Protein AF-A0A2H9LZH7-F1 (afdb_monomer_lite)

Secondary structure (DSSP, 8-state):
-------HHHHHHHHHHHHHHS---HHHHHHHHSSHHHHHHHHHHHHIIIIIGGGEEEEEEEEEEEE-SSSEEEEEEEEEEETTEEEEEEEEEETTS-EEEEEETT--EEEEETTEEPPGGGT--GGGTS----PPP-----PPPPPPPP-----PPPPPGGGS--------EE--S--BS-TT-S---TT--EEEEEEEEE-SS--TT-EEEEEEEEE-TT--EEEEEEEEEES-PPTT-EEEEEEEE---S-SEEEEEEEE-TT--S--S-GGGGEEEEEEE-

pLDDT: mean 70.49, std 20.6, range [21.33, 97.19]

Radius of gyration: 25.77 Å; chains: 1; bounding box: 67×74×56 Å

Foldseek 3Di:
DDDDPDDVVVVVVVVVVVVVVVDDDPVNVVCPCLAQVNQQVLVQVQCCVQVLNPQWGDPWGFPDWDDDPPFIWTKTWDWIQGPNDIFGFIWIATPVSFKIWTATPVRDIWITGPVYGDDPCVVHDPVVVDDDDDDDDDDDDDDDDDDDDDDDDDDDPDPQPPPPDPPAFAKDWAQPDDQPQVPPPPPQDAQDKTKGKGKIFIATQQPAAFKKKKWKWKADVVGDIDTQDMDIDGRPGHHGDIDMDIGMDGHHDFAKMKMKIAIRPSCSDPHPDNPRRMDMDIDGD

Structure (mmCIF, N/CA/C/O backbone):
data_AF-A0A2H9LZH7-F1
#
_entry.id   AF-A0A2H9LZH7-F1
#
loop_
_atom_site.group_PDB
_atom_site.id
_atom_site.type_symbol
_atom_site.label_atom_id
_atom_site.label_alt_id
_atom_site.label_comp_id
_atom_site.label_asym_id
_atom_site.label_entity_id
_atom_site.label_seq_id
_atom_site.pdbx_PDB_ins_code
_atom_site.Cartn_x
_atom_site.Cartn_y
_atom_site.Cartn_z
_atom_site.occupancy
_atom_site.B_iso_or_equiv
_atom_site.auth_seq_id
_atom_site.auth_comp_id
_atom_site.auth_asym_id
_atom_site.auth_atom_id
_atom_site.pdbx_PDB_model_num
ATOM 1 N N . MET A 1 1 ? 47.650 22.929 -28.284 1.00 45.47 1 MET A N 1
ATOM 2 C CA . MET A 1 1 ? 47.102 21.932 -27.341 1.00 45.47 1 MET A CA 1
ATOM 3 C C . MET A 1 1 ? 45.881 22.544 -26.671 1.00 45.47 1 MET A C 1
ATOM 5 O O . MET A 1 1 ? 46.039 23.344 -25.762 1.00 45.47 1 MET A O 1
ATOM 9 N N . LEU A 1 2 ? 44.682 22.262 -27.186 1.00 39.22 2 LEU A N 1
ATOM 10 C CA . LEU A 1 2 ? 43.421 22.650 -26.548 1.00 39.22 2 LEU A CA 1
ATOM 11 C C . LEU A 1 2 ? 42.984 21.480 -25.662 1.00 39.22 2 LEU A C 1
ATOM 13 O O . LEU A 1 2 ? 42.719 20.393 -26.166 1.00 39.22 2 LEU A O 1
ATOM 17 N N . SER A 1 3 ? 42.991 21.695 -24.348 1.00 47.06 3 SER A N 1
ATOM 18 C CA . SER A 1 3 ? 42.480 20.747 -23.358 1.00 47.06 3 SER A CA 1
ATOM 19 C C . SER A 1 3 ? 40.954 20.846 -23.338 1.00 47.06 3 SER A C 1
ATOM 21 O O . SER A 1 3 ? 40.403 21.849 -22.886 1.00 47.06 3 SER A O 1
ATOM 23 N N . LEU A 1 4 ? 40.274 19.840 -23.889 1.00 51.34 4 LEU A N 1
ATOM 24 C CA . LEU A 1 4 ? 38.824 19.696 -23.781 1.00 51.34 4 LEU A CA 1
ATOM 25 C C . LEU A 1 4 ? 38.508 18.999 -22.458 1.00 51.34 4 LEU A C 1
ATOM 27 O O . LEU A 1 4 ? 38.676 17.791 -22.309 1.00 51.34 4 LEU A O 1
ATOM 31 N N . ASN A 1 5 ? 38.067 19.792 -21.487 1.00 58.16 5 ASN A N 1
ATOM 32 C CA . ASN A 1 5 ? 37.595 19.319 -20.195 1.00 58.16 5 ASN A CA 1
ATOM 33 C C . ASN A 1 5 ? 36.140 18.848 -20.361 1.00 58.16 5 ASN A C 1
ATOM 35 O O . ASN A 1 5 ? 35.201 19.626 -20.187 1.00 58.16 5 ASN A O 1
ATOM 39 N N . HIS A 1 6 ? 35.944 17.608 -20.815 1.00 67.94 6 HIS A N 1
ATOM 40 C CA . HIS A 1 6 ? 34.599 17.064 -20.984 1.00 67.94 6 HIS A CA 1
ATOM 41 C C . HIS A 1 6 ? 34.000 16.676 -19.636 1.00 67.94 6 HIS A C 1
ATOM 43 O O . HIS A 1 6 ? 34.564 15.896 -18.871 1.00 67.94 6 HIS A O 1
ATOM 49 N N . ASN A 1 7 ? 32.825 17.240 -19.365 1.00 74.25 7 ASN A N 1
ATOM 50 C CA . ASN A 1 7 ? 32.025 16.924 -18.197 1.00 74.25 7 ASN A CA 1
ATOM 51 C C . ASN A 1 7 ? 31.601 15.439 -18.272 1.00 74.25 7 ASN A C 1
ATOM 53 O O . ASN A 1 7 ? 31.035 15.039 -19.295 1.00 74.25 7 ASN A O 1
ATOM 57 N N . PRO A 1 8 ? 31.823 14.620 -17.227 1.00 71.44 8 PRO A N 1
ATOM 58 C CA . PRO A 1 8 ? 31.441 13.203 -17.218 1.00 71.44 8 PRO A CA 1
ATOM 59 C C . PRO A 1 8 ? 29.955 12.973 -17.543 1.00 71.44 8 PRO A C 1
ATOM 61 O O . PRO A 1 8 ? 29.603 11.964 -18.152 1.00 71.44 8 PRO A O 1
ATOM 64 N N . TRP A 1 9 ? 29.091 13.944 -17.241 1.00 64.12 9 TRP A N 1
ATOM 65 C CA . TRP A 1 9 ? 27.673 13.901 -17.596 1.00 64.12 9 TRP A CA 1
ATOM 66 C C . TRP A 1 9 ? 27.415 13.982 -19.105 1.00 64.12 9 TRP A C 1
ATOM 68 O O . TRP A 1 9 ? 26.491 13.341 -19.594 1.00 64.12 9 TRP A O 1
ATOM 78 N N . GLN A 1 10 ? 28.243 14.703 -19.867 1.00 71.06 10 GLN A N 1
ATOM 79 C CA . GLN A 1 10 ? 28.110 14.776 -21.328 1.00 71.06 10 GLN A CA 1
ATOM 80 C C . GLN A 1 10 ? 28.511 13.463 -22.004 1.00 71.06 10 GLN A C 1
ATOM 82 O O . GLN A 1 10 ? 27.900 13.079 -22.997 1.00 71.06 10 GLN A O 1
ATOM 87 N N . ILE A 1 11 ? 29.491 12.749 -21.444 1.00 73.94 11 ILE A N 1
ATOM 88 C CA . ILE A 1 11 ? 29.899 11.427 -21.937 1.00 73.94 11 ILE A CA 1
ATOM 89 C C . ILE A 1 11 ? 28.799 10.394 -21.655 1.00 73.94 11 ILE A C 1
ATOM 91 O O . ILE A 1 11 ? 28.447 9.622 -22.543 1.00 73.94 11 ILE A O 1
ATOM 95 N N . MET A 1 12 ? 28.200 10.427 -20.459 1.00 73.19 12 MET A N 1
ATOM 96 C CA . MET A 1 12 ? 27.041 9.592 -20.110 1.00 73.19 12 MET A CA 1
ATOM 97 C C . MET A 1 12 ? 25.832 9.872 -21.005 1.00 73.19 12 MET A C 1
ATOM 99 O O . MET A 1 12 ? 25.204 8.935 -21.490 1.00 73.19 12 MET A O 1
ATOM 103 N N . PHE A 1 13 ? 25.543 11.146 -21.281 1.00 75.19 13 PHE A N 1
ATOM 104 C CA . PHE A 1 13 ? 24.440 11.515 -22.162 1.00 75.19 13 PHE A CA 1
ATOM 105 C C . PHE A 1 13 ? 24.684 11.009 -23.586 1.00 75.19 13 PHE A C 1
ATOM 107 O O . PHE A 1 13 ? 23.819 10.350 -24.140 1.00 75.19 13 PHE A O 1
ATOM 114 N N . LEU A 1 14 ? 25.885 11.207 -24.141 1.00 75.31 14 LEU A N 1
ATOM 115 C CA . LEU A 1 14 ? 26.240 10.711 -25.476 1.00 75.31 14 LEU A CA 1
ATOM 116 C C . LEU A 1 14 ? 26.193 9.179 -25.582 1.00 75.31 14 LEU A C 1
ATOM 118 O O . LEU A 1 14 ? 25.763 8.666 -26.612 1.00 75.31 14 LEU A O 1
ATOM 122 N N . LEU A 1 15 ? 26.582 8.450 -24.531 1.00 70.94 15 LEU A N 1
ATOM 123 C CA . LEU A 1 15 ? 26.436 6.992 -24.467 1.00 70.94 15 LEU A CA 1
ATOM 124 C C . LEU A 1 15 ? 24.964 6.565 -24.462 1.00 70.94 15 LEU A C 1
ATOM 126 O O . LEU A 1 15 ? 24.601 5.631 -25.172 1.00 70.94 15 LEU A O 1
ATOM 130 N N . PHE A 1 16 ? 24.114 7.268 -23.714 1.00 70.62 16 PHE A N 1
ATOM 131 C CA . PHE A 1 16 ? 22.683 6.977 -23.641 1.00 70.62 16 PHE A CA 1
ATOM 132 C C . PHE A 1 16 ? 21.965 7.298 -24.961 1.00 70.62 16 PHE A C 1
ATOM 134 O O . PHE A 1 16 ? 21.178 6.491 -25.451 1.00 70.62 16 PHE A O 1
ATOM 141 N N . THR A 1 17 ? 22.293 8.426 -25.601 1.00 70.94 17 THR A N 1
ATOM 142 C CA . THR A 1 17 ? 21.757 8.775 -26.924 1.00 70.94 17 THR A CA 1
ATOM 143 C C . THR A 1 17 ? 22.247 7.811 -28.001 1.00 70.94 17 THR A C 1
ATOM 145 O O . THR A 1 17 ? 21.481 7.461 -28.892 1.00 70.94 17 THR A O 1
ATOM 148 N N . ALA A 1 18 ? 23.495 7.337 -27.916 1.00 67.69 18 ALA A N 1
ATOM 149 C CA . ALA A 1 18 ? 23.996 6.294 -28.805 1.00 67.69 18 ALA A CA 1
ATOM 150 C C . ALA A 1 18 ? 23.209 4.985 -28.622 1.00 67.69 18 ALA A C 1
ATOM 152 O O . ALA A 1 18 ? 22.766 4.412 -29.611 1.00 67.69 18 ALA A O 1
ATOM 153 N N . LEU A 1 19 ? 22.950 4.561 -27.381 1.00 60.75 19 LEU A N 1
ATOM 154 C CA . LEU A 1 19 ? 22.126 3.384 -27.068 1.00 60.75 19 LEU A CA 1
ATOM 155 C C . LEU A 1 19 ? 20.690 3.483 -27.611 1.00 60.75 19 LEU A C 1
ATOM 157 O O . LEU A 1 19 ? 20.145 2.483 -28.059 1.00 60.75 19 LEU A O 1
ATOM 161 N N . LEU A 1 20 ? 20.098 4.680 -27.628 1.00 61.00 20 LEU A N 1
ATOM 162 C CA . LEU A 1 20 ? 18.766 4.907 -28.202 1.00 61.00 20 LEU A CA 1
ATOM 163 C C . LEU A 1 20 ? 18.766 4.939 -29.740 1.00 61.00 20 LEU A C 1
ATOM 165 O O . LEU A 1 20 ? 17.779 4.553 -30.363 1.00 61.00 20 LEU A O 1
ATOM 169 N N . LEU A 1 21 ? 19.857 5.397 -30.362 1.00 56.50 21 LEU A N 1
ATOM 170 C CA . LEU A 1 21 ? 19.993 5.475 -31.822 1.00 56.50 21 LEU A CA 1
ATOM 171 C C . LEU A 1 21 ? 20.368 4.128 -32.458 1.00 56.50 21 LEU A C 1
ATOM 173 O O . LEU A 1 21 ? 19.989 3.862 -33.599 1.00 56.50 21 LEU A O 1
ATOM 177 N N . PHE A 1 22 ? 21.066 3.257 -31.730 1.00 57.72 22 PHE A N 1
ATOM 178 C CA . PHE A 1 22 ? 21.282 1.866 -32.126 1.00 57.72 22 PHE A CA 1
ATOM 179 C C . PHE A 1 22 ? 20.096 1.024 -31.662 1.00 57.72 22 PHE A C 1
ATOM 181 O O . PHE A 1 22 ? 20.202 0.306 -30.677 1.00 57.72 22 PHE A O 1
ATOM 188 N N . GLY A 1 23 ? 18.964 1.164 -32.363 1.00 48.12 23 GLY A N 1
ATOM 189 C CA . GLY A 1 23 ? 17.677 0.550 -32.032 1.00 48.12 23 GLY A CA 1
ATOM 190 C C . GLY A 1 23 ? 17.799 -0.817 -31.362 1.00 48.12 23 GLY A C 1
ATOM 191 O O . GLY A 1 23 ? 18.083 -1.821 -32.019 1.00 48.12 23 GLY A O 1
ATOM 192 N N . CYS A 1 24 ? 17.568 -0.840 -30.049 1.00 46.84 24 CYS A N 1
ATOM 193 C CA . CYS A 1 24 ? 17.443 -2.076 -29.304 1.00 46.84 24 CYS A CA 1
ATOM 194 C C . CYS A 1 24 ? 16.235 -2.826 -29.860 1.00 46.84 24 CYS A C 1
ATOM 196 O O . CYS A 1 24 ? 15.093 -2.381 -29.737 1.00 46.84 24 CYS A O 1
ATOM 198 N N . THR A 1 25 ? 16.482 -3.953 -30.519 1.00 53.41 25 THR A N 1
ATOM 199 C CA . THR A 1 25 ? 15.412 -4.850 -30.946 1.00 53.41 25 THR A CA 1
ATOM 200 C C . THR A 1 25 ? 14.652 -5.335 -29.707 1.00 53.41 25 THR A C 1
ATOM 202 O O . THR A 1 25 ? 15.205 -5.405 -28.608 1.00 53.41 25 THR A O 1
ATOM 205 N N . SER A 1 26 ? 13.375 -5.694 -29.853 1.00 51.09 26 SER A N 1
ATOM 206 C CA . SER A 1 26 ? 12.532 -6.197 -28.752 1.00 51.09 26 SER A CA 1
ATOM 207 C C . SER A 1 26 ? 13.132 -7.404 -28.008 1.00 51.09 26 SER A C 1
ATOM 209 O O . SER A 1 26 ? 12.770 -7.670 -26.864 1.00 51.09 26 SER A O 1
ATOM 211 N N . GLU A 1 27 ? 14.092 -8.108 -28.616 1.00 50.47 27 GLU A N 1
ATOM 212 C CA . GLU A 1 27 ? 14.897 -9.150 -27.968 1.00 50.47 27 GLU A CA 1
ATOM 213 C C . GLU A 1 27 ? 15.791 -8.623 -26.832 1.00 50.47 27 GLU A C 1
ATOM 215 O O . GLU A 1 27 ? 15.954 -9.312 -25.826 1.00 50.47 27 GLU A O 1
ATOM 220 N N . GLN A 1 28 ? 16.323 -7.400 -26.928 1.00 51.97 28 GLN A N 1
ATOM 221 C CA . GLN A 1 28 ? 17.172 -6.808 -25.885 1.00 51.97 28 GLN A CA 1
ATOM 222 C C . GLN A 1 28 ? 16.365 -6.301 -24.681 1.00 51.97 28 GLN A C 1
ATOM 224 O O . GLN A 1 28 ? 16.853 -6.319 -23.555 1.00 51.97 28 GLN A O 1
ATOM 229 N N . VAL A 1 29 ? 15.107 -5.899 -24.886 1.00 52.81 29 VAL A N 1
ATOM 230 C CA . VAL A 1 29 ? 14.227 -5.461 -23.787 1.00 52.81 29 VAL A CA 1
ATOM 231 C C . VAL A 1 29 ? 13.734 -6.653 -22.975 1.00 52.81 29 VAL A C 1
ATOM 233 O O . VAL A 1 29 ? 13.715 -6.607 -21.743 1.00 52.81 29 VAL A O 1
ATOM 236 N N . ASN A 1 30 ? 13.434 -7.767 -23.650 1.00 54.38 30 ASN A N 1
ATOM 237 C CA . ASN A 1 30 ? 13.115 -9.008 -22.963 1.00 54.38 30 ASN A CA 1
ATOM 238 C C . ASN A 1 30 ? 14.261 -9.447 -22.046 1.00 54.38 30 ASN A C 1
ATOM 240 O O . ASN A 1 30 ? 13.969 -9.993 -20.994 1.00 54.38 30 ASN A O 1
ATOM 244 N N . SER A 1 31 ? 15.534 -9.154 -22.333 1.00 62.47 31 SER A N 1
ATOM 245 C CA . SER A 1 31 ? 16.647 -9.591 -21.476 1.00 62.47 31 SER A CA 1
ATOM 246 C C . SER A 1 31 ? 16.817 -8.807 -20.164 1.00 62.47 31 SER A C 1
ATOM 248 O O . SER A 1 31 ? 17.548 -9.269 -19.292 1.00 62.47 31 SER A O 1
ATOM 250 N N . LEU A 1 32 ? 16.178 -7.643 -19.988 1.00 75.94 32 LEU A N 1
ATOM 251 C CA . LEU A 1 32 ? 16.446 -6.746 -18.848 1.00 75.94 32 LEU A CA 1
ATOM 252 C C . LEU A 1 32 ? 15.833 -7.218 -17.518 1.00 75.94 32 LEU A C 1
ATOM 254 O O . LEU A 1 32 ? 16.454 -7.054 -16.466 1.00 75.94 32 LEU A O 1
ATOM 258 N N . TRP A 1 33 ? 14.652 -7.846 -17.545 1.00 82.50 33 TRP A N 1
ATOM 259 C CA . TRP A 1 33 ? 14.020 -8.377 -16.325 1.00 82.50 33 TRP A CA 1
ATOM 260 C C . TRP A 1 33 ? 14.731 -9.632 -15.801 1.00 82.50 33 TRP A C 1
ATOM 262 O O . TRP A 1 33 ? 14.752 -9.889 -14.601 1.00 82.50 33 TRP A O 1
ATOM 272 N N . CYS A 1 34 ? 15.369 -10.388 -16.697 1.00 84.56 34 CYS A N 1
ATOM 273 C CA . CYS A 1 34 ? 16.150 -11.573 -16.365 1.00 84.56 34 CYS A CA 1
ATOM 274 C C . CYS A 1 34 ? 17.615 -11.189 -16.124 1.00 84.56 34 CYS A C 1
ATOM 276 O O . CYS A 1 34 ? 18.519 -11.611 -16.838 1.00 84.56 34 CYS A O 1
ATOM 278 N N . THR A 1 35 ? 17.856 -10.341 -15.125 1.00 85.69 35 THR A N 1
ATOM 279 C CA . THR A 1 35 ? 19.207 -9.968 -14.690 1.00 85.69 35 THR A CA 1
ATOM 280 C C . THR A 1 35 ? 19.411 -10.334 -13.226 1.00 85.69 35 THR A C 1
ATOM 282 O O . THR A 1 35 ? 18.479 -10.311 -12.422 1.00 85.69 35 THR A O 1
ATOM 285 N N . LYS A 1 36 ? 20.660 -10.644 -12.854 1.00 81.69 36 LYS A N 1
ATOM 286 C CA . LYS A 1 36 ? 21.036 -10.998 -11.473 1.00 81.69 36 LYS A CA 1
ATOM 287 C C . LYS A 1 36 ? 20.580 -9.939 -10.458 1.00 81.69 36 LYS A C 1
ATOM 289 O O . LYS A 1 36 ? 20.148 -10.277 -9.361 1.00 81.69 36 LYS A O 1
ATOM 294 N N . GLN A 1 37 ? 20.656 -8.665 -10.847 1.00 83.06 37 GLN A N 1
ATOM 295 C CA . GLN A 1 37 ? 20.282 -7.518 -10.016 1.00 83.06 37 GLN A CA 1
ATOM 296 C C . GLN A 1 37 ? 18.774 -7.432 -9.749 1.00 83.06 37 GLN A C 1
ATOM 298 O O . GLN A 1 37 ? 18.387 -6.954 -8.688 1.00 83.06 37 GLN A O 1
ATOM 303 N N . VAL A 1 38 ? 17.937 -7.908 -10.675 1.00 83.50 38 VAL A N 1
ATOM 304 C CA . VAL A 1 38 ? 16.474 -7.906 -10.529 1.00 83.50 38 VAL A CA 1
ATOM 305 C C . VAL A 1 38 ? 15.997 -9.162 -9.805 1.00 83.50 38 VAL A C 1
ATOM 307 O O . VAL A 1 38 ? 15.188 -9.085 -8.884 1.00 83.50 38 VAL A O 1
ATOM 310 N N . VAL A 1 39 ? 16.515 -10.329 -10.189 1.00 85.38 39 VAL A N 1
ATOM 311 C CA . VAL A 1 39 ? 15.932 -11.608 -9.774 1.00 85.38 39 VAL A CA 1
ATOM 312 C C . VAL A 1 39 ? 16.409 -12.065 -8.389 1.00 85.38 39 VAL A C 1
ATOM 314 O O . VAL A 1 39 ? 15.608 -12.589 -7.612 1.00 85.38 39 VAL A O 1
ATOM 317 N N . ASN A 1 40 ? 17.677 -11.835 -8.023 1.00 83.81 40 ASN A N 1
ATOM 318 C CA . ASN A 1 40 ? 18.205 -12.315 -6.737 1.00 83.81 40 ASN A CA 1
ATOM 319 C C . ASN A 1 40 ? 17.514 -11.684 -5.514 1.00 83.81 40 ASN A C 1
ATOM 321 O O . ASN A 1 40 ? 17.191 -12.431 -4.587 1.00 83.81 40 ASN A O 1
ATOM 325 N N . PRO A 1 41 ? 17.238 -10.361 -5.472 1.00 85.69 41 PRO A N 1
ATOM 326 C CA . PRO A 1 41 ? 16.506 -9.767 -4.355 1.00 85.69 41 PRO A CA 1
ATOM 327 C C . PRO A 1 41 ? 15.126 -10.400 -4.142 1.00 85.69 41 PRO A C 1
ATOM 329 O O . PRO A 1 41 ? 14.758 -10.687 -3.008 1.00 85.69 41 PRO A O 1
ATOM 332 N N . ILE A 1 42 ? 14.402 -10.689 -5.227 1.00 84.62 42 ILE A N 1
ATOM 333 C CA . ILE A 1 42 ? 13.044 -11.250 -5.185 1.00 84.62 42 ILE A CA 1
ATOM 334 C C . ILE A 1 42 ? 13.061 -12.671 -4.628 1.00 84.62 42 ILE A C 1
ATOM 336 O O . ILE A 1 42 ? 12.296 -12.990 -3.718 1.00 84.62 42 ILE A O 1
ATOM 340 N N . ILE A 1 43 ? 13.981 -13.507 -5.116 1.00 84.00 43 ILE A N 1
ATOM 341 C CA . ILE A 1 43 ? 14.148 -14.875 -4.616 1.00 84.00 43 ILE A CA 1
ATOM 342 C C . ILE A 1 43 ? 14.491 -14.859 -3.122 1.00 84.00 43 ILE A C 1
ATOM 344 O O . ILE A 1 43 ? 13.895 -15.612 -2.352 1.00 84.00 43 ILE A O 1
ATOM 348 N N . ASN A 1 44 ? 15.389 -13.968 -2.691 1.00 84.19 44 ASN A N 1
ATOM 349 C CA . ASN A 1 44 ? 15.734 -13.825 -1.277 1.00 84.19 44 ASN A CA 1
ATOM 350 C C . ASN A 1 44 ? 14.520 -13.403 -0.433 1.00 84.19 44 ASN A C 1
ATOM 352 O O . ASN A 1 44 ? 14.283 -13.991 0.622 1.00 84.19 44 ASN A O 1
ATOM 356 N N . THR A 1 45 ? 13.710 -12.450 -0.906 1.00 85.31 45 THR A N 1
ATOM 357 C CA . THR A 1 45 ? 12.470 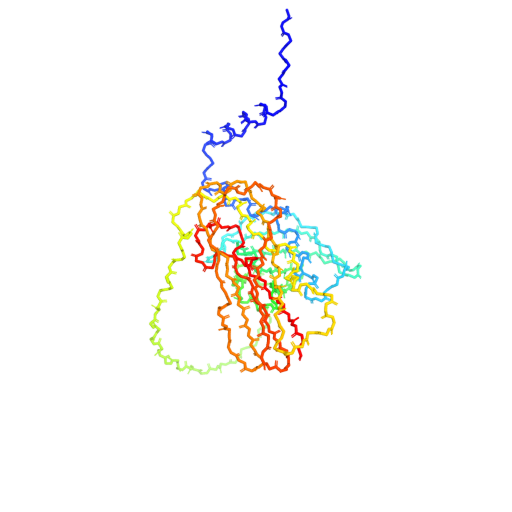-12.048 -0.224 1.00 85.31 45 THR A CA 1
ATOM 358 C C . THR A 1 45 ? 11.486 -13.212 -0.100 1.00 85.31 45 THR A C 1
ATOM 360 O O . THR A 1 45 ? 10.916 -13.419 0.969 1.00 85.31 45 THR A O 1
ATOM 363 N N . TYR A 1 46 ? 11.298 -14.004 -1.155 1.00 86.25 46 TYR A N 1
ATOM 364 C CA . TYR A 1 46 ? 10.346 -15.120 -1.136 1.00 86.25 46 TYR A CA 1
ATOM 365 C C . TYR A 1 46 ? 10.808 -16.258 -0.235 1.00 86.25 46 TYR A C 1
ATOM 367 O O . TYR A 1 46 ? 10.005 -16.838 0.494 1.00 86.25 46 TYR A O 1
ATOM 375 N N . LEU A 1 47 ? 12.110 -16.536 -0.217 1.00 82.19 47 LEU A N 1
ATOM 376 C CA . LEU A 1 47 ? 12.694 -17.489 0.719 1.00 82.19 47 LEU A CA 1
ATOM 377 C C . LEU A 1 47 ? 12.491 -17.032 2.172 1.00 82.19 47 LEU A C 1
ATOM 379 O O . LEU A 1 47 ? 12.062 -17.824 3.010 1.00 82.19 47 LEU A O 1
ATOM 383 N N . GLN A 1 48 ? 12.700 -15.750 2.475 1.00 83.25 48 GLN A N 1
ATOM 384 C CA . GLN A 1 48 ? 12.423 -15.211 3.811 1.00 83.25 48 GLN A CA 1
ATOM 385 C C . GLN A 1 48 ? 10.940 -15.354 4.189 1.00 83.25 48 GLN A C 1
ATOM 387 O O . GLN A 1 48 ? 10.626 -15.851 5.273 1.00 83.25 48 GLN A O 1
ATOM 392 N N . GLN A 1 49 ? 10.024 -14.991 3.283 1.00 81.69 49 GLN A N 1
ATOM 393 C CA . GLN A 1 49 ? 8.573 -15.083 3.500 1.00 81.69 49 GLN A CA 1
ATOM 394 C C . GLN A 1 49 ? 8.079 -16.520 3.691 1.00 81.69 49 GLN A C 1
ATOM 396 O O . GLN A 1 49 ? 7.181 -16.758 4.496 1.00 81.69 49 GLN A O 1
ATOM 401 N N . ALA A 1 50 ? 8.683 -17.489 3.002 1.00 77.69 50 ALA A N 1
ATOM 402 C CA . ALA A 1 50 ? 8.345 -18.904 3.135 1.00 77.69 50 ALA A CA 1
ATOM 403 C C . ALA A 1 50 ? 8.849 -19.542 4.447 1.00 77.69 50 ALA A C 1
ATOM 405 O O . ALA A 1 50 ? 8.738 -20.754 4.625 1.00 77.69 50 ALA A O 1
ATOM 406 N N . GLY A 1 51 ? 9.375 -18.744 5.383 1.00 77.69 51 GLY A N 1
ATOM 407 C CA . GLY A 1 51 ? 9.785 -19.207 6.708 1.00 77.69 51 GLY A CA 1
ATOM 408 C C . GLY A 1 51 ? 11.202 -19.774 6.753 1.00 77.69 51 GLY A C 1
ATOM 409 O O . GLY A 1 51 ? 11.588 -20.358 7.765 1.00 77.69 51 GLY A O 1
ATOM 410 N N . TYR A 1 52 ? 12.002 -19.577 5.700 1.00 75.88 52 TYR A N 1
ATOM 411 C CA . TYR A 1 52 ? 13.415 -19.953 5.714 1.00 75.88 52 TYR A CA 1
ATOM 412 C C . TYR A 1 52 ? 14.292 -18.924 6.483 1.00 75.88 52 TYR A C 1
ATOM 414 O O . TYR A 1 52 ? 15.466 -19.173 6.743 1.00 75.88 52 TYR A O 1
ATOM 422 N N . GLY A 1 53 ? 13.716 -17.811 6.958 1.00 71.88 53 GLY A N 1
ATOM 423 C CA . GLY A 1 53 ? 14.344 -16.888 7.918 1.00 71.88 53 GLY A CA 1
ATOM 424 C C . GLY A 1 53 ? 15.537 -16.087 7.375 1.00 71.88 53 GLY A C 1
ATOM 425 O O . GLY A 1 53 ? 15.819 -16.094 6.179 1.00 71.88 53 GLY A O 1
ATOM 426 N N . ASP A 1 54 ? 16.255 -15.400 8.272 1.00 71.38 54 ASP A N 1
ATOM 427 C CA . ASP A 1 54 ? 17.368 -14.486 7.933 1.00 71.38 54 ASP A CA 1
ATOM 428 C C . ASP A 1 54 ? 18.634 -15.202 7.421 1.00 71.38 54 ASP A C 1
ATOM 430 O O . ASP A 1 54 ? 19.569 -14.570 6.935 1.00 71.38 54 ASP A O 1
ATOM 434 N N . ASN A 1 55 ? 18.667 -16.535 7.501 1.00 68.38 55 ASN A N 1
ATOM 435 C CA . ASN A 1 55 ? 19.817 -17.364 7.135 1.00 68.38 55 ASN A CA 1
ATOM 436 C C . ASN A 1 55 ? 19.740 -17.884 5.696 1.00 68.38 55 ASN A C 1
ATOM 438 O O . ASN A 1 55 ? 20.239 -18.981 5.420 1.00 68.38 55 ASN A O 1
ATOM 442 N N . VAL A 1 56 ? 19.093 -17.131 4.802 1.00 69.69 56 VAL A N 1
ATOM 443 C CA . VAL A 1 56 ? 18.966 -17.503 3.394 1.00 69.69 56 VAL A CA 1
ATOM 444 C C . VAL A 1 56 ? 19.626 -16.492 2.487 1.00 69.69 56 VAL A C 1
ATOM 446 O O . VAL A 1 56 ? 19.293 -15.311 2.498 1.00 69.69 56 VAL A O 1
ATOM 449 N N . SER A 1 57 ? 20.539 -16.993 1.664 1.00 77.25 57 SER A N 1
ATOM 450 C CA . SER A 1 57 ? 21.132 -16.243 0.568 1.00 77.25 57 SER A CA 1
ATOM 451 C C . SER A 1 57 ? 21.147 -17.116 -0.675 1.00 77.25 57 SER A C 1
ATOM 453 O O . SER A 1 57 ? 21.647 -18.247 -0.643 1.00 77.25 57 SER A O 1
ATOM 455 N N . ALA A 1 58 ? 20.574 -16.595 -1.754 1.00 78.19 58 ALA A N 1
ATOM 456 C CA . ALA A 1 58 ? 20.676 -17.156 -3.085 1.00 78.19 58 ALA A CA 1
ATOM 457 C C . ALA A 1 58 ? 21.745 -16.383 -3.869 1.00 78.19 58 ALA A C 1
ATOM 459 O O . ALA A 1 58 ? 21.579 -15.197 -4.172 1.00 78.19 58 ALA A O 1
ATOM 460 N N . ASP A 1 59 ? 22.838 -17.062 -4.217 1.00 79.69 59 ASP A N 1
ATOM 461 C CA . ASP A 1 59 ? 23.782 -16.570 -5.219 1.00 79.69 59 ASP A CA 1
ATOM 462 C C . ASP A 1 59 ? 23.529 -17.329 -6.514 1.00 79.69 59 ASP A C 1
ATOM 464 O O . ASP A 1 59 ? 23.978 -18.462 -6.704 1.00 79.69 59 ASP A O 1
ATOM 468 N N . LEU A 1 60 ? 22.700 -16.715 -7.352 1.00 81.50 60 LEU A N 1
ATOM 469 C CA . LEU A 1 60 ? 22.261 -17.268 -8.619 1.00 81.50 60 LEU A CA 1
ATOM 470 C C . LEU A 1 60 ? 22.823 -16.423 -9.764 1.00 81.50 60 LEU A C 1
ATOM 472 O O . LEU A 1 60 ? 22.803 -15.189 -9.722 1.00 81.50 60 LEU A O 1
ATOM 476 N N . GLU A 1 61 ? 23.336 -17.100 -10.782 1.00 80.06 61 GLU A N 1
ATOM 477 C CA . GLU A 1 61 ? 23.748 -16.526 -12.055 1.00 80.06 61 GLU A CA 1
ATOM 478 C C . GLU A 1 61 ? 22.662 -16.774 -13.091 1.00 80.06 61 GLU A C 1
ATOM 480 O O . GLU A 1 61 ? 22.142 -17.883 -13.221 1.00 80.06 61 GLU A O 1
ATOM 485 N N . VAL A 1 62 ? 22.316 -15.730 -13.841 1.00 81.31 62 VAL A N 1
ATOM 486 C CA . VAL A 1 62 ? 21.363 -15.857 -14.939 1.00 81.31 62 VAL A CA 1
ATOM 487 C C . VAL A 1 62 ? 22.002 -16.675 -16.054 1.00 81.31 62 VAL A C 1
ATOM 489 O O . VAL A 1 62 ? 23.045 -16.309 -16.589 1.00 81.31 62 VAL A O 1
ATOM 492 N N . VAL A 1 63 ? 21.343 -17.769 -16.420 1.00 79.06 63 VAL A N 1
ATOM 493 C CA . VAL A 1 63 ? 21.777 -18.678 -17.488 1.00 79.06 63 VAL A CA 1
ATOM 494 C C . VAL A 1 63 ? 21.142 -18.287 -18.817 1.00 79.06 63 VAL A C 1
ATOM 496 O O . VAL A 1 63 ? 21.735 -18.483 -19.873 1.00 79.06 63 VAL A O 1
ATOM 499 N N . GLY A 1 64 ? 19.933 -17.726 -18.773 1.00 76.56 64 GLY A N 1
ATOM 500 C CA . GLY A 1 64 ? 19.227 -17.244 -19.950 1.00 76.56 64 GLY A CA 1
ATOM 501 C C . GLY A 1 64 ? 17.717 -17.321 -19.799 1.00 76.56 64 GLY A C 1
ATOM 502 O O . GLY A 1 64 ? 17.183 -17.575 -18.718 1.00 76.56 64 GLY A O 1
ATOM 503 N N . GLN A 1 65 ? 17.030 -17.113 -20.917 1.00 74.31 65 GLN A N 1
ATOM 504 C CA . GLN A 1 65 ? 15.583 -17.244 -21.004 1.00 74.31 65 GLN A CA 1
ATOM 505 C C . GLN A 1 65 ? 15.224 -18.558 -21.666 1.00 74.31 65 GLN A C 1
ATOM 507 O O . GLN A 1 65 ? 15.783 -18.926 -22.697 1.00 74.31 65 GLN A O 1
ATOM 512 N N . THR A 1 66 ? 14.269 -19.258 -21.073 1.00 71.69 66 THR A N 1
ATOM 513 C CA . THR A 1 66 ? 13.667 -20.435 -21.692 1.00 71.69 66 THR A CA 1
ATOM 514 C C . THR A 1 66 ? 12.249 -20.091 -22.111 1.00 71.69 66 THR A C 1
ATOM 516 O O . THR A 1 66 ? 11.501 -19.450 -21.369 1.00 71.69 66 THR A O 1
ATOM 519 N N . ALA A 1 67 ? 11.885 -20.488 -23.330 1.00 63.19 67 ALA A N 1
ATOM 520 C CA . ALA A 1 67 ? 10.506 -20.428 -23.781 1.00 63.19 67 ALA A CA 1
ATOM 521 C C . ALA A 1 67 ? 9.721 -21.503 -23.016 1.00 63.19 67 ALA A C 1
ATOM 523 O O . ALA A 1 67 ? 9.750 -22.682 -23.373 1.00 63.19 67 ALA A O 1
ATOM 524 N N . GLY A 1 68 ? 9.062 -21.109 -21.926 1.00 61.34 68 GLY A N 1
ATOM 525 C CA . GLY A 1 68 ? 8.010 -21.926 -21.341 1.00 61.34 68 GLY A CA 1
ATOM 526 C C . GLY A 1 68 ? 6.865 -22.070 -22.343 1.00 61.34 68 GLY A C 1
ATOM 527 O O . GLY A 1 68 ? 6.714 -21.259 -23.256 1.00 61.34 68 GLY A O 1
ATOM 528 N N . THR A 1 69 ? 6.027 -23.089 -22.168 1.00 57.81 69 THR A N 1
ATOM 529 C CA . THR A 1 69 ? 4.918 -23.390 -23.089 1.00 57.81 69 THR A CA 1
ATOM 530 C C . THR A 1 69 ? 3.936 -22.229 -23.268 1.00 57.81 69 THR A C 1
ATOM 532 O O . THR A 1 69 ? 3.264 -22.194 -24.290 1.00 57.81 69 THR A O 1
ATOM 535 N N . ASN A 1 70 ? 3.885 -21.268 -22.329 1.00 61.38 70 ASN A N 1
ATOM 536 C CA . ASN A 1 70 ? 3.030 -20.076 -22.417 1.00 61.38 70 ASN A CA 1
ATOM 537 C C . ASN A 1 70 ? 3.648 -18.760 -21.893 1.00 61.38 70 ASN A C 1
ATOM 539 O O . ASN A 1 70 ? 3.016 -17.715 -22.036 1.00 61.38 70 ASN A O 1
ATOM 543 N N . LYS A 1 71 ? 4.832 -18.771 -21.260 1.00 70.56 71 LYS A N 1
ATOM 544 C CA . LYS A 1 71 ? 5.479 -17.567 -20.699 1.00 70.56 71 LYS A CA 1
ATOM 545 C C . LYS A 1 71 ? 7.008 -17.700 -20.730 1.00 70.56 71 LYS A C 1
ATOM 547 O O . LYS A 1 71 ? 7.507 -18.805 -20.509 1.00 70.56 71 LYS A O 1
ATOM 552 N N . PRO A 1 72 ? 7.760 -16.614 -20.980 1.00 72.00 72 PRO A N 1
ATOM 553 C CA . PRO A 1 72 ? 9.210 -16.642 -20.860 1.00 72.00 72 PRO A CA 1
ATOM 554 C C . PRO A 1 72 ? 9.605 -16.820 -19.387 1.00 72.00 72 PRO A C 1
ATOM 556 O O . PRO A 1 72 ? 9.051 -16.173 -18.497 1.00 72.00 72 PRO A O 1
ATOM 559 N N . LEU A 1 73 ? 10.556 -17.721 -19.141 1.00 82.00 73 LEU A N 1
ATOM 560 C CA . LEU A 1 73 ? 11.090 -18.023 -17.814 1.00 82.00 73 LEU A CA 1
ATOM 561 C C . LEU A 1 73 ? 12.555 -17.603 -17.749 1.00 82.00 73 LEU A C 1
ATOM 563 O O . LEU A 1 73 ? 13.348 -17.968 -18.623 1.00 82.00 73 LEU A O 1
ATOM 567 N N . CYS A 1 74 ? 12.922 -16.880 -16.696 1.00 86.06 74 CYS A N 1
ATOM 568 C CA . CYS A 1 74 ? 14.311 -16.587 -16.392 1.00 86.06 74 CYS A CA 1
ATOM 569 C C . CYS A 1 74 ? 14.908 -17.788 -15.669 1.00 86.06 74 CYS A C 1
ATOM 571 O O . CYS A 1 74 ? 14.461 -18.131 -14.574 1.00 86.06 74 CYS A O 1
ATOM 573 N N . SER A 1 75 ? 15.889 -18.439 -16.290 1.00 87.25 75 SER A N 1
ATOM 574 C CA . SER A 1 75 ? 16.611 -19.559 -15.696 1.00 87.25 75 SER A CA 1
ATOM 575 C C . SER A 1 75 ? 17.853 -19.036 -14.996 1.00 87.25 75 SER A C 1
ATOM 577 O O . SER A 1 75 ? 18.680 -18.353 -15.606 1.00 87.25 75 SER A O 1
ATOM 579 N N . LEU A 1 76 ? 18.027 -19.430 -13.742 1.00 86.56 76 LEU A N 1
ATOM 580 C CA . LEU A 1 76 ? 19.214 -19.131 -12.961 1.00 86.56 76 LEU A CA 1
ATOM 581 C C . LEU A 1 76 ? 19.838 -20.417 -12.424 1.00 86.56 76 LEU A C 1
ATOM 583 O O . LEU A 1 76 ? 19.120 -21.337 -12.039 1.00 86.56 76 LEU A O 1
ATOM 587 N N . ASN A 1 77 ? 21.165 -20.467 -12.378 1.00 86.38 77 ASN A N 1
ATOM 588 C CA . ASN A 1 77 ? 21.928 -21.539 -11.746 1.00 86.38 77 ASN A CA 1
ATOM 589 C C . ASN A 1 77 ? 22.663 -20.972 -10.543 1.00 86.38 77 ASN A C 1
ATOM 591 O O . ASN A 1 77 ? 23.213 -19.877 -10.613 1.00 86.38 77 ASN A O 1
ATOM 595 N N . GLY A 1 78 ? 22.757 -21.743 -9.471 1.00 87.75 78 GLY A N 1
ATOM 596 C CA . GLY A 1 78 ? 23.652 -21.374 -8.390 1.00 87.75 78 GLY A CA 1
ATOM 597 C C . GLY A 1 78 ? 23.354 -22.118 -7.111 1.00 87.75 78 GLY A C 1
ATOM 598 O O . GLY A 1 78 ? 22.971 -23.293 -7.125 1.00 87.75 78 GLY A O 1
ATOM 599 N N . THR A 1 79 ? 23.585 -21.429 -6.000 1.00 84.12 79 THR A N 1
ATOM 600 C CA . THR A 1 79 ? 23.492 -22.029 -4.672 1.00 84.12 79 THR A CA 1
ATOM 601 C C . THR A 1 79 ? 22.570 -21.224 -3.778 1.00 84.12 79 THR A C 1
ATOM 603 O O . THR A 1 79 ? 22.644 -19.996 -3.732 1.00 84.12 79 THR A O 1
ATOM 606 N N . ILE A 1 80 ? 21.701 -21.930 -3.066 1.00 80.75 80 ILE A N 1
ATOM 607 C CA . ILE A 1 80 ? 20.859 -21.391 -2.006 1.00 80.75 80 ILE A CA 1
ATOM 608 C C . ILE A 1 80 ? 21.419 -21.939 -0.704 1.00 80.75 80 ILE A C 1
ATOM 610 O O . ILE A 1 80 ? 21.445 -23.148 -0.488 1.00 80.75 80 ILE A O 1
ATOM 614 N N . THR A 1 81 ? 21.902 -21.067 0.168 1.00 78.69 81 THR A N 1
ATOM 615 C CA . THR A 1 81 ? 22.328 -21.487 1.506 1.00 78.69 81 THR A CA 1
ATOM 616 C C . THR A 1 81 ? 21.157 -21.298 2.453 1.00 78.69 81 THR A C 1
ATOM 618 O O . THR A 1 81 ? 20.661 -20.185 2.547 1.00 78.69 81 THR A O 1
ATOM 621 N N . TYR A 1 82 ? 20.719 -22.352 3.142 1.00 77.25 82 TYR A N 1
ATOM 622 C CA . TYR A 1 82 ? 19.691 -22.294 4.185 1.00 77.25 82 TYR A CA 1
ATOM 623 C C . TYR A 1 82 ? 20.211 -22.953 5.458 1.00 77.25 82 TYR A C 1
ATOM 625 O O . TYR A 1 82 ? 20.565 -24.133 5.458 1.00 77.25 82 TYR A O 1
ATOM 633 N N . ASN A 1 83 ? 20.266 -22.187 6.550 1.00 74.88 83 ASN A N 1
ATOM 634 C CA . ASN A 1 83 ? 20.720 -22.665 7.861 1.00 74.88 83 ASN A CA 1
ATOM 635 C C . ASN A 1 83 ? 22.096 -23.373 7.802 1.00 74.88 83 ASN A C 1
ATOM 637 O O . ASN A 1 83 ? 22.294 -24.448 8.366 1.00 74.88 83 ASN A O 1
ATOM 641 N N . GLY A 1 84 ? 23.026 -22.809 7.021 1.00 76.50 84 GLY A N 1
ATOM 642 C CA . GLY A 1 84 ? 24.362 -23.372 6.779 1.00 76.50 84 GLY A CA 1
ATOM 643 C C . GLY A 1 84 ? 24.409 -24.575 5.826 1.00 76.50 84 GLY A C 1
ATOM 644 O O . GLY A 1 84 ? 25.496 -25.006 5.450 1.00 76.50 84 GLY A O 1
ATOM 645 N N . THR A 1 85 ? 23.258 -25.100 5.395 1.00 77.50 85 THR A N 1
ATOM 646 C CA . THR A 1 85 ? 23.173 -26.168 4.392 1.00 77.50 85 THR A CA 1
ATOM 647 C C . THR A 1 85 ? 23.115 -25.561 2.999 1.00 77.50 85 THR A C 1
ATOM 649 O O . THR A 1 85 ? 22.269 -24.714 2.714 1.00 77.50 85 THR A O 1
ATOM 652 N N . LEU A 1 86 ? 24.013 -26.001 2.122 1.00 82.94 86 LEU A N 1
ATOM 653 C CA . LEU A 1 86 ? 24.113 -25.506 0.757 1.00 82.94 86 LEU A CA 1
ATOM 654 C C . LEU A 1 86 ? 23.280 -26.377 -0.189 1.00 82.94 86 LEU A C 1
ATOM 656 O O . LEU A 1 86 ? 23.555 -27.562 -0.362 1.00 82.94 86 LEU A O 1
ATOM 660 N N . TRP A 1 87 ? 22.281 -25.769 -0.818 1.00 80.12 87 TRP A N 1
ATOM 661 C CA . TRP A 1 87 ? 21.439 -26.365 -1.846 1.00 80.12 87 TRP A CA 1
ATOM 662 C C . TRP A 1 87 ? 21.918 -25.896 -3.214 1.00 80.12 87 TRP A C 1
ATOM 664 O O . TRP A 1 87 ? 21.886 -24.703 -3.513 1.00 80.12 87 TRP A O 1
ATOM 674 N N . ARG A 1 88 ? 22.372 -26.826 -4.053 1.00 86.81 88 ARG A N 1
ATOM 675 C CA . ARG A 1 88 ? 22.707 -26.543 -5.453 1.00 86.81 88 ARG A CA 1
ATOM 676 C C . ARG A 1 88 ? 21.511 -26.852 -6.333 1.00 86.81 88 ARG A C 1
ATOM 678 O O . ARG A 1 88 ? 20.837 -27.865 -6.131 1.00 86.81 88 ARG A O 1
ATOM 685 N N . GLY A 1 89 ? 21.244 -25.984 -7.299 1.00 88.25 89 GLY A N 1
ATOM 686 C CA . GLY A 1 89 ? 20.101 -26.180 -8.172 1.00 88.25 89 GLY A CA 1
ATOM 687 C C . GLY A 1 89 ? 19.890 -25.073 -9.188 1.00 88.25 89 GLY A C 1
ATOM 688 O O . GLY A 1 89 ? 20.752 -24.221 -9.430 1.00 88.25 89 GLY A O 1
ATOM 689 N N . LYS A 1 90 ? 18.704 -25.122 -9.785 1.00 89.12 90 LYS A N 1
ATOM 690 C CA . LYS A 1 90 ? 18.188 -24.140 -10.726 1.00 89.12 90 LYS A CA 1
ATOM 691 C C . LYS A 1 90 ? 17.010 -23.406 -10.109 1.00 89.12 90 LYS A C 1
ATOM 693 O O . LYS A 1 90 ? 16.209 -24.012 -9.400 1.00 89.12 90 LYS A O 1
ATOM 698 N N . ALA A 1 91 ? 16.887 -22.127 -10.419 1.00 87.06 91 ALA A N 1
ATOM 699 C CA . ALA A 1 91 ? 15.680 -21.358 -10.170 1.00 87.06 91 ALA A CA 1
ATOM 700 C C . ALA A 1 91 ? 15.066 -20.950 -11.510 1.00 87.06 91 ALA A C 1
ATOM 702 O O . ALA A 1 91 ? 15.786 -20.570 -12.433 1.00 87.06 91 ALA A O 1
ATOM 703 N N . TYR A 1 92 ? 13.745 -21.015 -11.606 1.00 89.00 92 TYR A N 1
ATOM 704 C CA . TYR A 1 92 ? 12.985 -20.484 -12.728 1.00 89.00 92 TYR A CA 1
ATOM 705 C C . TYR A 1 92 ? 12.028 -19.434 -12.199 1.00 89.00 92 TYR A C 1
ATOM 707 O O . TYR A 1 92 ? 11.221 -19.727 -11.318 1.00 89.00 92 TYR A O 1
ATOM 715 N N . VAL A 1 93 ? 12.129 -18.221 -12.728 1.00 88.25 93 VAL A N 1
ATOM 716 C CA . VAL A 1 93 ? 11.277 -17.101 -12.324 1.00 88.25 93 VAL A CA 1
ATOM 717 C C . VAL A 1 93 ? 10.427 -16.682 -13.506 1.00 88.25 93 VAL A C 1
ATOM 719 O O . VAL A 1 93 ? 10.937 -16.530 -14.622 1.00 88.25 93 VAL A O 1
ATOM 722 N N . ASP A 1 94 ? 9.127 -16.539 -13.272 1.00 86.88 94 ASP A N 1
ATOM 723 C CA . ASP A 1 94 ? 8.216 -16.034 -14.290 1.00 86.88 94 ASP A CA 1
ATOM 724 C C . ASP A 1 94 ? 8.398 -14.532 -14.529 1.00 86.88 94 ASP A C 1
ATOM 726 O O . ASP A 1 94 ? 8.923 -13.798 -13.697 1.00 86.88 94 ASP A O 1
ATOM 730 N N . GLN A 1 95 ? 7.968 -14.058 -15.698 1.00 84.62 95 GLN A N 1
ATOM 731 C CA . GLN A 1 95 ? 8.080 -12.641 -16.053 1.00 84.62 95 GLN A CA 1
ATOM 732 C C . GLN A 1 95 ? 7.259 -11.723 -15.131 1.00 84.62 95 GLN A C 1
ATOM 734 O O . GLN A 1 95 ? 7.594 -10.552 -14.981 1.00 84.62 95 GLN A O 1
ATOM 739 N N . SER A 1 96 ? 6.197 -12.242 -14.502 1.00 85.25 96 SER A N 1
ATOM 740 C CA . SER A 1 96 ? 5.446 -11.512 -13.473 1.00 85.25 96 SER A CA 1
ATOM 741 C C . SER A 1 96 ? 6.206 -11.386 -12.156 1.00 85.25 96 SER A C 1
ATOM 743 O O . SER A 1 96 ? 5.769 -10.634 -11.290 1.00 85.25 96 SER A O 1
ATOM 745 N N . LEU A 1 97 ? 7.330 -12.093 -12.004 1.00 87.56 97 LEU A N 1
ATOM 746 C CA . LEU A 1 97 ? 8.158 -12.140 -10.803 1.00 87.56 97 LEU A CA 1
ATOM 747 C C . LEU A 1 97 ? 7.391 -12.606 -9.564 1.00 87.56 97 LEU A C 1
ATOM 749 O O . LEU A 1 97 ? 7.839 -12.375 -8.450 1.00 87.56 97 LEU A O 1
ATOM 753 N N . THR A 1 98 ? 6.241 -13.250 -9.753 1.00 86.50 98 THR A N 1
ATOM 754 C CA . THR A 1 98 ? 5.327 -13.666 -8.685 1.00 86.50 98 THR A CA 1
ATOM 755 C C . THR A 1 98 ? 5.576 -15.092 -8.245 1.00 86.50 98 THR A C 1
ATOM 757 O O . THR A 1 98 ? 5.188 -15.457 -7.136 1.00 86.50 98 THR A O 1
ATOM 760 N N . ASN A 1 99 ? 6.193 -15.900 -9.111 1.00 86.38 99 ASN A N 1
ATOM 761 C CA . ASN A 1 99 ? 6.396 -17.318 -8.877 1.00 86.38 99 ASN A CA 1
ATOM 762 C C . ASN A 1 99 ? 7.841 -17.720 -9.183 1.00 86.38 99 ASN A C 1
ATOM 764 O O . ASN A 1 99 ? 8.408 -17.362 -10.218 1.00 86.38 99 ASN A O 1
ATOM 768 N N . VAL A 1 100 ? 8.409 -18.508 -8.277 1.00 88.50 100 VAL A N 1
ATOM 769 C CA . VAL A 1 100 ? 9.765 -19.044 -8.346 1.00 88.50 100 VAL A CA 1
ATOM 770 C C . VAL A 1 100 ? 9.689 -20.561 -8.196 1.00 88.50 100 VAL A C 1
ATOM 772 O O . VAL A 1 100 ? 9.236 -21.070 -7.170 1.00 88.50 100 VAL A O 1
ATOM 775 N N . LEU A 1 101 ? 10.153 -21.294 -9.207 1.00 89.00 101 LEU A N 1
ATOM 776 C CA . LEU A 1 101 ? 10.362 -22.737 -9.126 1.00 89.00 101 LEU A CA 1
ATOM 777 C C . LEU A 1 101 ? 11.827 -23.000 -8.809 1.00 89.00 101 LEU A C 1
ATOM 779 O O . LEU A 1 101 ? 12.705 -22.666 -9.601 1.00 89.00 101 LEU A O 1
ATOM 783 N N . LEU A 1 102 ? 12.086 -23.644 -7.685 1.00 88.88 102 LEU A N 1
ATOM 784 C CA . LEU A 1 102 ? 13.396 -24.149 -7.316 1.00 88.88 102 LEU A CA 1
ATOM 785 C C . LEU A 1 102 ? 13.470 -25.630 -7.674 1.00 88.88 102 LEU A C 1
ATOM 787 O O . LEU A 1 102 ? 12.572 -26.397 -7.333 1.00 88.88 102 LEU A O 1
ATOM 791 N N . VAL A 1 103 ? 14.541 -26.028 -8.352 1.00 87.38 103 VAL A N 1
ATOM 792 C CA . VAL A 1 103 ? 14.817 -27.420 -8.718 1.00 87.38 103 VAL A CA 1
ATOM 793 C C . VAL A 1 103 ? 16.214 -27.764 -8.228 1.00 87.38 103 VAL A C 1
ATOM 795 O O . VAL A 1 103 ? 17.197 -27.231 -8.748 1.00 87.38 103 VAL A O 1
ATOM 798 N N . SER A 1 104 ? 16.327 -28.621 -7.221 1.00 86.69 104 SER A N 1
ATOM 799 C CA . SER A 1 104 ? 17.628 -29.083 -6.723 1.00 86.69 104 SER A CA 1
ATOM 800 C C . SER A 1 104 ? 18.301 -30.064 -7.688 1.00 86.69 104 SER A C 1
ATOM 802 O O . SER A 1 104 ? 17.684 -30.573 -8.624 1.00 86.69 104 SER A O 1
ATOM 804 N N . GLU A 1 105 ? 19.593 -30.329 -7.478 1.00 86.50 105 GLU A N 1
ATOM 805 C CA . GLU A 1 105 ? 20.375 -31.275 -8.295 1.00 86.50 105 GLU A CA 1
ATOM 806 C C . GLU A 1 105 ? 19.795 -32.702 -8.334 1.00 86.50 105 GLU A C 1
ATOM 808 O O . GLU A 1 105 ? 19.965 -33.403 -9.329 1.00 86.50 105 GLU A O 1
ATOM 813 N N . ASP A 1 106 ? 19.090 -33.131 -7.284 1.00 84.94 106 ASP A N 1
ATOM 814 C CA . ASP A 1 106 ? 18.403 -34.430 -7.217 1.00 84.94 106 ASP A CA 1
ATOM 815 C C . ASP A 1 106 ? 17.049 -34.451 -7.959 1.00 84.94 106 ASP A C 1
ATOM 817 O O . ASP A 1 106 ? 16.403 -35.496 -8.041 1.00 84.94 106 ASP A O 1
ATOM 821 N N . GLY A 1 107 ? 16.627 -33.313 -8.518 1.00 85.75 107 GLY A N 1
ATOM 822 C CA . GLY A 1 107 ? 15.356 -33.148 -9.218 1.00 85.75 107 GLY A CA 1
ATOM 823 C C . GLY A 1 107 ? 14.165 -32.845 -8.307 1.00 85.75 107 GLY A C 1
ATOM 824 O O . GLY A 1 107 ? 13.037 -32.831 -8.798 1.00 85.75 107 GLY A O 1
ATOM 825 N N . THR A 1 108 ? 14.375 -32.601 -7.008 1.00 84.94 108 THR A N 1
ATOM 826 C CA . THR A 1 108 ? 13.293 -32.165 -6.117 1.00 84.94 108 THR A CA 1
ATOM 827 C C . THR A 1 108 ? 12.840 -30.752 -6.494 1.00 84.94 108 THR A C 1
ATOM 829 O O . THR A 1 108 ? 13.640 -29.822 -6.588 1.00 84.94 108 THR A O 1
ATOM 832 N N . GLU A 1 109 ? 11.535 -30.592 -6.715 1.00 88.81 109 GLU A N 1
ATOM 833 C CA . GLU A 1 109 ? 10.914 -29.319 -7.081 1.00 88.81 109 GLU A CA 1
ATOM 834 C C . GLU A 1 109 ? 10.253 -28.667 -5.860 1.00 88.81 109 GLU A C 1
ATOM 836 O O . GLU A 1 109 ? 9.501 -29.311 -5.126 1.00 88.81 109 GLU A O 1
ATOM 841 N N . SER A 1 110 ? 10.485 -27.370 -5.667 1.00 85.38 110 SER A N 1
ATOM 842 C CA . SER A 1 110 ? 9.823 -26.552 -4.650 1.00 85.38 110 SER A CA 1
ATOM 843 C C . SER A 1 110 ? 9.358 -25.241 -5.273 1.00 85.38 110 SER A C 1
ATOM 845 O O . SER A 1 110 ? 10.137 -24.544 -5.918 1.00 85.38 110 SER A O 1
ATOM 847 N N . CYS A 1 111 ? 8.079 -24.912 -5.116 1.00 86.81 111 CYS A N 1
ATOM 848 C CA . CYS A 1 111 ? 7.480 -23.711 -5.690 1.00 86.81 111 CYS A CA 1
ATOM 849 C C . CYS A 1 111 ? 7.215 -22.688 -4.586 1.00 86.81 111 CYS A C 1
ATOM 851 O O . CYS A 1 111 ? 6.557 -22.999 -3.587 1.00 86.81 111 CYS A O 1
ATOM 853 N N . ILE A 1 112 ? 7.695 -21.462 -4.782 1.00 85.81 112 ILE A N 1
ATOM 854 C CA . ILE A 1 112 ? 7.516 -20.347 -3.853 1.00 85.81 112 ILE A CA 1
ATOM 855 C C . ILE A 1 112 ? 6.919 -19.156 -4.605 1.00 85.81 112 ILE A C 1
ATOM 857 O O . ILE A 1 112 ? 7.349 -18.827 -5.708 1.00 85.81 112 ILE A O 1
ATOM 861 N N . SER A 1 113 ? 5.928 -18.507 -4.004 1.00 86.00 113 SER A N 1
ATOM 862 C CA . SER A 1 113 ? 5.268 -17.309 -4.524 1.00 86.00 113 SER A CA 1
ATOM 863 C C . SER A 1 113 ? 5.298 -16.173 -3.503 1.00 86.00 113 SER A C 1
ATOM 865 O O . SER A 1 113 ? 5.539 -16.407 -2.316 1.00 86.00 113 SER A O 1
ATOM 867 N N . SER A 1 114 ? 4.934 -14.964 -3.936 1.00 78.75 114 SER A N 1
ATOM 868 C CA . SER A 1 114 ? 4.711 -13.805 -3.050 1.00 78.75 114 SER A CA 1
ATOM 869 C C . SER A 1 114 ? 3.683 -14.040 -1.938 1.00 78.75 114 SER A C 1
ATOM 871 O O . SER A 1 114 ? 3.650 -13.299 -0.957 1.00 78.75 114 SER A O 1
ATOM 873 N N . THR A 1 115 ? 2.824 -15.052 -2.084 1.00 78.56 115 THR A N 1
ATOM 874 C CA . THR A 1 115 ? 1.779 -15.405 -1.109 1.00 78.56 115 THR A CA 1
ATOM 875 C C . THR A 1 115 ? 2.107 -16.652 -0.281 1.00 78.56 115 THR A C 1
ATOM 877 O O . THR A 1 115 ? 1.286 -17.083 0.527 1.00 78.56 115 THR A O 1
ATOM 880 N N . GLY A 1 116 ? 3.301 -17.230 -0.455 1.00 75.50 116 GLY A N 1
ATOM 881 C CA . GLY A 1 116 ? 3.731 -18.471 0.194 1.00 75.50 116 GLY A CA 1
ATOM 882 C C . GLY A 1 116 ? 3.940 -19.617 -0.799 1.00 75.50 116 GLY A C 1
ATOM 883 O O . GLY A 1 116 ? 4.255 -19.390 -1.966 1.00 75.50 116 GLY A O 1
ATOM 884 N N . ALA A 1 117 ? 3.796 -20.864 -0.346 1.00 74.56 117 ALA A N 1
ATOM 885 C CA . ALA A 1 117 ? 4.001 -22.037 -1.198 1.00 74.56 117 ALA A CA 1
ATOM 886 C C . ALA A 1 117 ? 2.985 -22.076 -2.357 1.00 74.56 117 ALA A C 1
ATOM 888 O O . ALA A 1 117 ? 1.777 -22.012 -2.124 1.00 74.56 117 ALA A O 1
ATOM 889 N N . CYS A 1 118 ? 3.470 -22.211 -3.592 1.00 75.38 118 CYS A N 1
ATOM 890 C CA . CYS A 1 118 ? 2.631 -22.443 -4.771 1.00 75.38 118 CYS A CA 1
ATOM 891 C C . CYS A 1 118 ? 2.611 -23.927 -5.146 1.00 75.38 118 CYS A C 1
ATOM 893 O O . CYS A 1 118 ? 3.411 -24.727 -4.651 1.00 75.38 118 CYS A O 1
ATOM 895 N N . ARG A 1 119 ? 1.685 -24.335 -6.018 1.00 70.19 119 ARG A N 1
ATOM 896 C CA . ARG A 1 119 ? 1.765 -25.664 -6.634 1.00 70.19 119 ARG A CA 1
ATOM 897 C C . ARG A 1 119 ? 2.749 -25.571 -7.794 1.00 70.19 119 ARG A C 1
ATOM 899 O O . ARG A 1 119 ? 2.703 -24.617 -8.560 1.00 70.19 119 ARG A O 1
ATOM 906 N N . SER A 1 120 ? 3.606 -26.575 -7.986 1.00 60.50 120 SER A N 1
ATOM 907 C CA . SER A 1 120 ? 4.529 -26.597 -9.140 1.00 60.50 120 SER A CA 1
ATOM 908 C C . SER A 1 120 ? 3.798 -26.513 -10.489 1.00 60.50 120 SER A C 1
ATOM 910 O O . SER A 1 120 ? 4.351 -26.046 -11.483 1.00 60.50 120 SER A O 1
ATOM 912 N N . THR A 1 121 ? 2.515 -26.885 -10.516 1.00 65.75 121 THR A N 1
ATOM 913 C CA . THR A 1 121 ? 1.618 -26.711 -11.662 1.00 65.75 121 THR A CA 1
ATOM 914 C C . THR A 1 121 ? 1.337 -25.253 -12.019 1.00 65.75 121 THR A C 1
ATOM 916 O O . THR A 1 121 ? 0.960 -25.004 -13.157 1.00 65.75 121 THR A O 1
ATOM 919 N N . ASP A 1 122 ? 1.532 -24.304 -11.103 1.00 54.84 122 ASP A N 1
ATOM 920 C CA . ASP A 1 122 ? 1.200 -22.884 -11.293 1.00 54.84 122 ASP A CA 1
ATOM 921 C C . ASP A 1 122 ? 2.256 -22.151 -12.142 1.00 54.84 122 ASP A C 1
ATOM 923 O O . ASP A 1 122 ? 1.947 -21.163 -12.804 1.00 54.84 122 ASP A O 1
ATOM 927 N N . ILE A 1 123 ? 3.481 -22.688 -12.204 1.00 55.62 123 ILE A N 1
ATOM 928 C CA . ILE A 1 123 ? 4.555 -22.243 -13.116 1.00 55.62 123 ILE A CA 1
ATOM 929 C C . ILE A 1 123 ? 4.536 -23.053 -14.441 1.00 55.62 123 ILE A C 1
ATOM 931 O O . ILE A 1 123 ? 5.148 -22.654 -15.426 1.00 55.62 123 ILE A O 1
ATOM 935 N N . LEU A 1 124 ? 3.719 -24.120 -14.492 1.00 50.56 124 LEU A N 1
ATOM 936 C CA . LEU A 1 124 ? 3.408 -25.037 -15.604 1.00 50.56 124 LEU A CA 1
ATOM 937 C C . LEU A 1 124 ? 4.576 -25.844 -16.227 1.00 50.56 124 LEU A C 1
ATOM 939 O O . LEU A 1 124 ? 5.567 -25.327 -16.727 1.00 50.56 124 LEU A O 1
ATOM 943 N N . SER A 1 125 ? 4.356 -27.168 -16.287 1.00 42.72 125 SER A N 1
ATOM 944 C CA . SER A 1 125 ? 4.981 -28.186 -17.161 1.00 42.72 125 SER A CA 1
ATOM 945 C C . SER A 1 125 ? 6.513 -28.190 -17.326 1.00 42.72 125 SER A C 1
ATOM 947 O O . SER A 1 125 ? 7.008 -28.447 -18.424 1.00 42.72 125 SER A O 1
ATOM 949 N N . VAL A 1 126 ? 7.295 -27.988 -16.264 1.00 43.94 126 VAL A N 1
ATOM 950 C CA . VAL A 1 126 ? 8.765 -28.176 -16.329 1.00 43.94 126 VAL A CA 1
ATOM 951 C C . VAL A 1 126 ? 9.164 -29.648 -16.537 1.00 43.94 126 VAL A C 1
ATOM 953 O O . VAL A 1 126 ? 10.274 -29.942 -16.979 1.00 43.94 126 VAL A O 1
ATOM 956 N N . SER A 1 127 ? 8.218 -30.584 -16.393 1.00 43.12 127 SER A N 1
ATOM 957 C CA . SER A 1 127 ? 8.385 -31.997 -16.759 1.00 43.12 127 SER A CA 1
ATOM 958 C C . SER A 1 127 ? 8.754 -32.244 -18.232 1.00 43.12 127 SER A C 1
ATOM 960 O O . SER A 1 127 ? 9.157 -33.355 -18.565 1.00 43.12 127 SER A O 1
ATOM 962 N N . ALA A 1 128 ? 8.675 -31.235 -19.109 1.00 43.09 128 ALA A N 1
ATOM 963 C CA . ALA A 1 128 ? 9.170 -31.312 -20.486 1.00 43.09 128 ALA A CA 1
ATOM 964 C C . ALA A 1 128 ? 10.693 -31.077 -20.633 1.00 43.09 128 ALA A C 1
ATOM 966 O O . ALA A 1 128 ? 11.248 -31.384 -21.686 1.00 43.09 128 ALA A O 1
ATOM 967 N N . PHE A 1 129 ? 11.377 -30.552 -19.608 1.00 41.22 129 PHE A N 1
ATOM 968 C CA . PHE A 1 129 ? 12.785 -30.126 -19.697 1.00 41.22 129 PHE A CA 1
ATOM 969 C C . PHE A 1 129 ? 13.781 -31.036 -18.966 1.00 41.22 129 PHE A C 1
ATOM 971 O O . PHE A 1 129 ? 14.986 -30.911 -19.185 1.00 41.22 129 PHE A O 1
ATOM 978 N N . TYR A 1 130 ? 13.305 -31.979 -18.149 1.00 38.78 130 TYR A N 1
ATOM 979 C CA . TYR A 1 130 ? 14.136 -33.026 -17.553 1.00 38.78 130 TYR A CA 1
ATOM 980 C C . TYR A 1 130 ? 13.752 -34.396 -18.129 1.00 38.78 130 TYR A C 1
ATOM 982 O O . TYR A 1 130 ? 12.606 -34.819 -17.964 1.00 38.78 130 TYR A O 1
ATOM 990 N N . PRO A 1 131 ? 14.674 -35.137 -18.774 1.00 34.34 131 PRO A N 1
ATOM 991 C CA . PRO A 1 131 ? 14.419 -36.532 -19.100 1.00 34.34 131 PRO A CA 1
ATOM 992 C C . PRO A 1 131 ? 14.244 -37.299 -17.787 1.00 34.34 131 PRO A C 1
ATOM 994 O O . PRO A 1 131 ? 15.164 -37.380 -16.975 1.00 34.34 131 PRO A O 1
ATOM 997 N N . SER A 1 132 ? 13.045 -37.837 -17.564 1.00 35.28 132 SER A N 1
ATOM 998 C CA . SER A 1 132 ? 12.711 -38.604 -16.366 1.00 35.28 132 SER A CA 1
ATOM 999 C C . SER A 1 132 ? 13.726 -39.729 -16.139 1.00 35.28 132 SER A C 1
ATOM 1001 O O . SER A 1 132 ? 13.751 -40.711 -16.888 1.00 35.28 132 SER A O 1
ATOM 1003 N N . SER A 1 133 ? 14.535 -39.640 -15.088 1.00 39.19 133 SER A N 1
ATOM 1004 C CA . SER A 1 133 ? 15.282 -40.786 -14.587 1.00 39.19 133 SER A CA 1
ATOM 1005 C C . SER A 1 133 ? 14.338 -41.657 -13.743 1.00 39.19 133 SER A C 1
ATOM 1007 O O . SER A 1 133 ? 13.882 -41.287 -12.670 1.00 39.19 133 SER A O 1
ATOM 1009 N N . LYS A 1 134 ? 14.012 -42.833 -14.299 1.00 39.97 134 LYS A N 1
ATOM 1010 C CA . LYS A 1 134 ? 13.412 -44.026 -13.664 1.00 39.97 134 LYS A CA 1
ATOM 1011 C C . LYS A 1 134 ? 12.171 -43.814 -12.773 1.00 39.97 134 LYS A C 1
ATOM 1013 O O . LYS A 1 134 ? 12.254 -43.823 -11.549 1.00 39.97 134 LYS A O 1
ATOM 1018 N N . LYS A 1 135 ? 10.983 -43.869 -13.390 1.00 33.62 135 LYS A N 1
ATOM 1019 C CA . LYS A 1 135 ? 9.775 -44.385 -12.717 1.00 33.62 135 LYS A CA 1
ATOM 1020 C C . LYS A 1 135 ? 9.694 -45.904 -12.892 1.00 33.62 135 LYS A C 1
ATOM 1022 O O . LYS A 1 135 ? 9.601 -46.398 -14.011 1.00 33.62 135 LYS A O 1
ATOM 1027 N N . SER A 1 136 ? 9.740 -46.622 -11.772 1.00 32.69 136 SER A N 1
ATOM 1028 C CA . SER A 1 136 ? 9.424 -48.049 -11.677 1.00 32.69 136 SER A CA 1
ATOM 1029 C C . SER A 1 136 ? 7.920 -48.254 -11.879 1.00 32.69 136 SER A C 1
ATOM 1031 O O . SER A 1 136 ? 7.104 -47.571 -11.261 1.00 32.69 136 SER A O 1
ATOM 1033 N N . SER A 1 137 ? 7.566 -49.152 -12.791 1.00 34.47 137 SER A N 1
ATOM 1034 C CA . SER A 1 137 ? 6.213 -49.409 -13.280 1.00 34.47 137 SER A CA 1
ATOM 1035 C C . SER A 1 137 ? 5.488 -50.492 -12.479 1.00 34.47 137 SER A C 1
ATOM 1037 O O . SER A 1 137 ? 5.993 -51.609 -12.383 1.00 34.47 137 SER A O 1
ATOM 1039 N N . ILE A 1 138 ? 4.252 -50.220 -12.051 1.00 30.12 138 ILE A N 1
ATOM 1040 C CA . ILE A 1 138 ? 3.199 -51.237 -11.881 1.00 30.12 138 ILE A CA 1
ATOM 1041 C C . ILE A 1 138 ? 1.894 -50.637 -12.434 1.00 30.12 138 ILE A C 1
ATOM 1043 O O . ILE A 1 138 ? 1.500 -49.569 -11.965 1.00 30.12 138 ILE A O 1
ATOM 1047 N N . PRO A 1 139 ? 1.224 -51.263 -13.421 1.00 36.38 139 PRO A N 1
ATOM 1048 C CA . PRO A 1 139 ? -0.048 -50.775 -13.935 1.00 36.38 139 PRO A CA 1
ATOM 1049 C C . PRO A 1 139 ? -1.235 -51.523 -13.314 1.00 36.38 139 PRO A C 1
ATOM 1051 O O . PRO A 1 139 ? -1.230 -52.750 -13.223 1.00 36.38 139 PRO A O 1
ATOM 1054 N N . THR A 1 140 ? -2.307 -50.795 -13.008 1.00 35.19 140 THR A N 1
ATOM 1055 C CA . THR A 1 140 ? -3.674 -51.335 -13.018 1.00 35.19 140 THR A CA 1
ATOM 1056 C C . THR A 1 140 ? -4.617 -50.346 -13.716 1.00 35.19 140 THR A C 1
ATOM 1058 O O . THR A 1 140 ? -4.406 -49.134 -13.630 1.00 35.19 140 THR A O 1
ATOM 1061 N N . PRO A 1 141 ? -5.628 -50.835 -14.460 1.00 37.22 141 PRO A N 1
ATOM 1062 C CA . PRO A 1 141 ? -6.489 -49.993 -15.281 1.00 37.22 141 PRO A CA 1
ATOM 1063 C C . PRO A 1 141 ? -7.656 -49.429 -14.462 1.00 37.22 141 PRO A C 1
ATOM 1065 O O . PRO A 1 141 ? -8.292 -50.157 -13.700 1.00 37.22 141 PRO A O 1
ATOM 1068 N N . ILE A 1 142 ? -7.979 -48.149 -14.662 1.00 33.41 142 ILE A N 1
ATOM 1069 C CA . ILE A 1 142 ? -9.207 -47.528 -14.150 1.00 33.41 142 ILE A CA 1
ATOM 1070 C C . ILE A 1 142 ? -10.020 -47.006 -15.341 1.00 33.41 142 ILE A C 1
ATOM 1072 O O . ILE A 1 142 ? -9.480 -46.385 -16.256 1.00 33.41 142 ILE A O 1
ATOM 1076 N N . SER A 1 143 ? -11.314 -47.320 -15.318 1.00 31.42 143 SER A N 1
ATOM 1077 C CA . SER A 1 143 ? -12.353 -47.021 -16.309 1.00 31.42 143 SER A CA 1
ATOM 1078 C C . SER A 1 143 ? -12.545 -45.519 -16.605 1.00 31.42 143 SER A C 1
ATOM 1080 O O . SER A 1 143 ? -12.207 -44.679 -15.770 1.00 31.42 143 SER A O 1
ATOM 1082 N N . PRO A 1 144 ? -13.129 -45.155 -17.767 1.00 34.59 144 PRO A N 1
ATOM 1083 C CA . PRO A 1 144 ? -13.219 -43.765 -18.209 1.00 34.59 144 PRO A CA 1
ATOM 1084 C C . PRO A 1 144 ? -14.260 -42.956 -17.420 1.00 34.59 144 PRO A C 1
ATOM 1086 O O . PRO A 1 144 ? -15.424 -43.341 -17.312 1.00 34.59 144 PRO A O 1
ATOM 1089 N N . ILE A 1 145 ? -13.836 -41.796 -16.915 1.00 30.97 145 ILE A N 1
ATOM 1090 C CA . ILE A 1 145 ? -14.690 -40.775 -16.298 1.00 30.97 145 ILE A CA 1
ATOM 1091 C C . ILE A 1 145 ? -15.200 -39.833 -17.398 1.00 30.97 145 ILE A C 1
ATOM 1093 O O . ILE A 1 145 ? -14.415 -39.238 -18.134 1.00 30.97 145 ILE A O 1
ATOM 1097 N N . ILE A 1 146 ? -16.523 -39.690 -17.498 1.00 30.19 146 ILE A N 1
ATOM 1098 C CA . ILE A 1 146 ? -17.201 -38.729 -18.378 1.00 30.19 146 ILE A CA 1
ATOM 1099 C C . ILE A 1 146 ? -17.210 -37.362 -17.683 1.00 30.19 146 ILE A C 1
ATOM 1101 O O . ILE A 1 146 ? -17.773 -37.227 -16.599 1.00 30.19 146 ILE A O 1
ATOM 1105 N N . ILE A 1 147 ? -16.613 -36.344 -18.310 1.00 26.69 147 ILE A N 1
ATOM 1106 C CA . ILE A 1 147 ? -16.626 -34.954 -17.826 1.00 26.69 147 ILE A CA 1
ATOM 1107 C C . ILE A 1 147 ? -17.668 -34.158 -18.635 1.00 26.69 147 ILE A C 1
ATOM 1109 O O . ILE A 1 147 ? -17.573 -34.131 -19.866 1.00 26.69 147 ILE A O 1
ATOM 1113 N N . PRO A 1 148 ? -18.659 -33.501 -18.003 1.00 24.86 148 PRO A N 1
ATOM 1114 C CA . PRO A 1 148 ? -19.612 -32.651 -18.712 1.00 24.86 148 PRO A CA 1
ATOM 1115 C C . PRO A 1 148 ? -18.965 -31.334 -19.170 1.00 24.86 148 PRO A C 1
ATOM 1117 O O . PRO A 1 148 ? -18.183 -30.716 -18.448 1.00 24.86 148 PRO A O 1
ATOM 1120 N N . ARG A 1 149 ? -19.317 -30.888 -20.384 1.00 26.19 149 ARG A N 1
ATOM 1121 C CA . ARG A 1 149 ? -18.893 -29.596 -20.945 1.00 26.19 149 ARG A CA 1
ATOM 1122 C C . ARG A 1 149 ? -19.533 -28.443 -20.167 1.00 26.19 149 ARG A C 1
ATOM 1124 O O . ARG A 1 149 ? -20.754 -28.313 -20.155 1.00 26.19 149 ARG A O 1
ATOM 1131 N N . VAL A 1 150 ? -18.700 -27.588 -19.579 1.00 21.36 150 VAL A N 1
ATOM 1132 C CA . VAL A 1 150 ? -19.094 -26.291 -19.015 1.00 21.36 150 VAL A CA 1
ATOM 1133 C C . VAL A 1 150 ? -18.781 -25.219 -20.056 1.00 21.36 150 VAL A C 1
ATOM 1135 O O . VAL A 1 150 ? -17.627 -25.053 -20.444 1.00 21.36 150 VAL A O 1
ATOM 1138 N N . ASN A 1 151 ? -19.804 -24.503 -20.526 1.00 25.59 151 ASN A N 1
ATOM 1139 C CA . ASN A 1 151 ? -19.617 -23.330 -21.379 1.00 25.59 151 ASN A CA 1
ATOM 1140 C C . ASN A 1 151 ? -19.183 -22.149 -20.499 1.00 25.59 151 ASN A C 1
ATOM 1142 O O . ASN A 1 151 ? -19.980 -21.632 -19.718 1.00 25.59 151 ASN A O 1
ATOM 1146 N N . LEU A 1 152 ? -17.918 -21.744 -20.617 1.00 21.33 152 LEU A N 1
ATOM 1147 C CA . LEU A 1 152 ? -17.375 -20.540 -19.989 1.00 21.33 152 LEU A CA 1
ATOM 1148 C C . LEU A 1 152 ? -17.612 -19.334 -20.901 1.00 21.33 152 LEU A C 1
ATOM 1150 O O . LEU A 1 152 ? -17.017 -19.231 -21.973 1.00 21.33 152 LEU A O 1
ATOM 1154 N N . THR A 1 153 ? -18.452 -18.403 -20.456 1.00 24.03 153 THR A N 1
ATOM 1155 C CA . THR A 1 153 ? -18.525 -17.061 -21.041 1.00 24.03 153 THR A CA 1
ATOM 1156 C C . THR A 1 153 ? -17.390 -16.236 -20.444 1.00 24.03 153 THR A C 1
ATOM 1158 O O . THR A 1 153 ? -17.440 -15.851 -19.277 1.00 24.03 153 THR A O 1
ATOM 1161 N N . ILE A 1 154 ? -16.336 -16.010 -21.227 1.00 25.12 154 ILE A N 1
ATOM 1162 C CA . ILE A 1 154 ? -15.208 -15.167 -20.828 1.00 25.12 154 ILE A CA 1
ATOM 1163 C C . ILE A 1 154 ? -15.670 -13.713 -20.920 1.00 25.12 154 ILE A C 1
ATOM 1165 O O . ILE A 1 154 ? -15.896 -13.193 -22.010 1.00 25.12 154 ILE A O 1
ATOM 1169 N N . ILE A 1 155 ? -15.831 -13.066 -19.769 1.00 25.55 155 ILE A N 1
ATOM 1170 C CA . ILE A 1 155 ? -15.999 -11.617 -19.692 1.00 25.55 155 ILE A CA 1
ATOM 1171 C C . ILE A 1 155 ? -14.590 -11.039 -19.828 1.00 25.55 155 ILE A C 1
ATOM 1173 O O . ILE A 1 155 ? -13.748 -11.265 -18.960 1.00 25.55 155 ILE A O 1
ATOM 1177 N N . THR A 1 156 ? -14.299 -10.362 -20.936 1.00 28.06 156 THR A N 1
ATOM 1178 C CA . THR A 1 156 ? -13.018 -9.673 -21.117 1.00 28.06 156 THR A CA 1
ATOM 1179 C C . THR A 1 156 ? -12.910 -8.558 -20.075 1.00 28.06 156 THR A C 1
ATOM 1181 O O . THR A 1 156 ? -13.771 -7.672 -20.080 1.00 28.06 156 THR A O 1
ATOM 1184 N N . PRO A 1 157 ? -11.913 -8.582 -19.169 1.00 31.67 157 PRO A N 1
ATOM 1185 C CA . PRO A 1 157 ? -11.685 -7.467 -18.263 1.00 31.67 157 PRO A CA 1
ATOM 1186 C C . PRO A 1 157 ? -11.385 -6.220 -19.095 1.00 31.67 157 PRO A C 1
ATOM 1188 O O . PRO A 1 157 ? -10.651 -6.288 -20.080 1.00 31.67 157 PRO A O 1
ATOM 1191 N N . THR A 1 158 ? -11.982 -5.093 -18.716 1.00 36.38 158 THR A N 1
ATOM 1192 C CA . THR A 1 158 ? -11.643 -3.785 -19.278 1.00 36.38 158 THR A CA 1
ATOM 1193 C C . THR A 1 158 ? -10.147 -3.566 -19.097 1.00 36.38 158 THR A C 1
ATOM 1195 O O . THR A 1 158 ? -9.657 -3.560 -17.967 1.00 36.38 158 THR A O 1
ATOM 1198 N N . THR A 1 159 ? -9.428 -3.453 -20.208 1.00 38.91 159 THR A N 1
ATOM 1199 C CA . THR A 1 159 ? -7.989 -3.208 -20.241 1.00 38.91 159 THR A CA 1
ATOM 1200 C C . THR A 1 159 ? -7.685 -1.956 -19.410 1.00 38.91 159 THR A C 1
ATOM 1202 O O . THR A 1 159 ? -8.317 -0.925 -19.652 1.00 38.91 159 THR A O 1
ATOM 1205 N N . PRO A 1 160 ? -6.783 -2.008 -18.411 1.00 50.94 160 PRO A N 1
ATOM 1206 C CA . PRO A 1 160 ? -6.384 -0.803 -17.693 1.00 50.94 160 PRO A CA 1
ATOM 1207 C C . PRO A 1 160 ? -5.769 0.192 -18.684 1.00 50.94 160 PRO A C 1
ATOM 1209 O O . PRO A 1 160 ? -5.071 -0.211 -19.616 1.00 50.94 160 PRO A O 1
ATOM 1212 N N . ALA A 1 161 ? -6.025 1.487 -18.479 1.00 52.78 161 ALA A N 1
ATOM 1213 C CA . ALA A 1 161 ? -5.618 2.578 -19.373 1.00 52.78 161 ALA A CA 1
ATOM 1214 C C . ALA A 1 161 ? -4.105 2.614 -19.689 1.00 52.78 161 ALA A C 1
ATOM 1216 O O . ALA A 1 161 ? -3.691 3.207 -20.680 1.00 52.78 161 ALA A O 1
ATOM 1217 N N . CYS A 1 162 ? -3.286 1.920 -18.897 1.00 53.97 162 CYS A N 1
ATOM 1218 C CA . CYS A 1 162 ? -1.841 1.796 -19.078 1.00 53.97 162 CYS A CA 1
ATOM 1219 C C . CYS A 1 162 ? -1.386 0.722 -20.079 1.00 53.97 162 CYS A C 1
ATOM 1221 O O . CYS A 1 162 ? -0.186 0.511 -20.238 1.00 53.97 162 CYS A O 1
ATOM 1223 N N . ALA A 1 163 ? -2.303 0.029 -20.759 1.00 49.03 163 ALA A N 1
ATOM 1224 C CA . ALA A 1 163 ? -1.947 -1.073 -21.653 1.00 49.03 163 ALA A CA 1
ATOM 1225 C C . ALA A 1 163 ? -1.536 -0.664 -23.084 1.00 49.03 163 ALA A C 1
ATOM 1227 O O . ALA A 1 163 ? -1.085 -1.534 -23.825 1.00 49.03 163 ALA A O 1
ATOM 1228 N N . GLU A 1 164 ? -1.669 0.604 -23.502 1.00 43.78 164 GLU A N 1
ATOM 1229 C CA . GLU A 1 164 ? -1.576 0.942 -24.941 1.00 43.78 164 GLU A CA 1
ATOM 1230 C C . GLU A 1 164 ? -0.517 1.969 -25.369 1.00 43.78 164 GLU A C 1
ATOM 1232 O O . GLU A 1 164 ? -0.374 2.204 -26.568 1.00 43.78 164 GLU A O 1
ATOM 1237 N N . THR A 1 165 ? 0.313 2.522 -24.479 1.00 40.41 165 THR A N 1
ATOM 1238 C CA . THR A 1 165 ? 1.399 3.421 -24.921 1.00 40.41 165 THR A CA 1
ATOM 1239 C C . THR A 1 165 ? 2.723 3.126 -24.237 1.00 40.41 165 THR A C 1
ATOM 1241 O O . THR A 1 165 ? 2.837 3.164 -23.017 1.00 40.41 165 THR A O 1
ATOM 1244 N N . LEU A 1 166 ? 3.727 2.856 -25.072 1.00 41.47 166 LEU A N 1
ATOM 1245 C CA . LEU A 1 166 ? 5.095 2.421 -24.781 1.00 41.47 166 LEU A CA 1
ATOM 1246 C C . LEU A 1 166 ? 5.984 3.502 -24.125 1.00 41.47 166 LEU A C 1
ATOM 1248 O O . LEU A 1 166 ? 7.195 3.499 -24.315 1.00 41.47 166 LEU A O 1
ATOM 1252 N N . ASP A 1 167 ? 5.393 4.402 -23.344 1.00 39.62 167 ASP A N 1
ATOM 1253 C CA . ASP A 1 167 ? 6.090 5.419 -22.556 1.00 39.62 167 ASP A CA 1
ATOM 1254 C C . ASP A 1 167 ? 6.119 4.969 -21.087 1.00 39.62 167 ASP A C 1
ATOM 1256 O O . ASP A 1 167 ? 5.532 5.578 -20.191 1.00 39.62 167 ASP A O 1
ATOM 1260 N N . TYR A 1 168 ? 6.770 3.826 -20.854 1.00 40.12 168 TYR A N 1
ATOM 1261 C CA . TYR A 1 168 ? 7.008 3.264 -19.525 1.00 40.12 168 TYR A CA 1
ATOM 1262 C C . TYR A 1 168 ? 8.116 4.064 -18.834 1.00 40.12 168 TYR A C 1
ATOM 1264 O O . TYR A 1 168 ? 9.299 3.724 -18.879 1.00 40.12 168 TYR A O 1
ATOM 1272 N N . TYR A 1 169 ? 7.738 5.181 -18.230 1.00 42.38 169 TYR A N 1
ATOM 1273 C CA . TYR A 1 169 ? 8.605 5.908 -17.317 1.00 42.38 169 TYR A CA 1
ATOM 1274 C C . TYR A 1 169 ? 8.548 5.242 -15.938 1.00 42.38 169 TYR A C 1
ATOM 1276 O O . TYR A 1 169 ? 7.475 4.801 -15.523 1.00 42.38 169 TYR A O 1
ATOM 1284 N N . PRO A 1 170 ? 9.669 5.160 -15.197 1.00 42.06 170 PRO A N 1
ATOM 1285 C CA . PRO A 1 170 ? 9.689 4.543 -13.884 1.00 42.06 170 PRO A CA 1
ATOM 1286 C C . PRO A 1 170 ? 9.083 5.488 -12.839 1.00 42.06 170 PRO A C 1
ATOM 1288 O O . PRO A 1 170 ? 9.777 6.008 -11.969 1.00 42.06 170 PRO A O 1
ATOM 1291 N N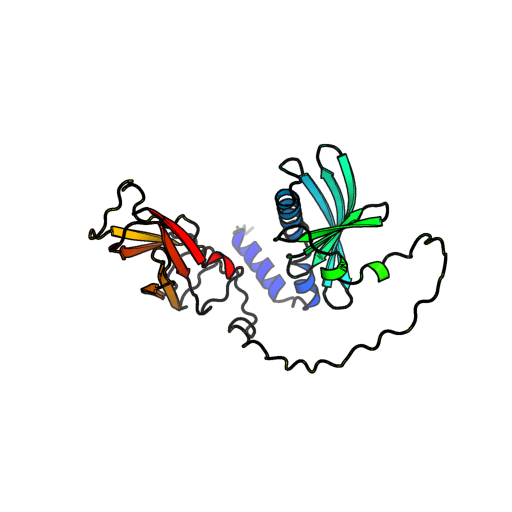 . TYR A 1 171 ? 7.791 5.772 -12.962 1.00 49.22 171 TYR A N 1
ATOM 1292 C CA . TYR A 1 171 ? 7.042 6.486 -11.948 1.00 49.22 171 TYR A CA 1
ATOM 1293 C C . TYR A 1 171 ? 6.736 5.524 -10.808 1.00 49.22 171 TYR A C 1
ATOM 1295 O O . TYR A 1 171 ? 6.262 4.407 -11.014 1.00 49.22 171 TYR A O 1
ATOM 1303 N N . ILE A 1 172 ? 7.086 5.940 -9.601 1.00 49.22 172 ILE A N 1
ATOM 1304 C CA . ILE A 1 172 ? 6.671 5.290 -8.367 1.00 49.22 172 ILE A CA 1
ATOM 1305 C C . ILE A 1 172 ? 6.027 6.407 -7.553 1.00 49.22 172 ILE A C 1
ATOM 1307 O O . ILE A 1 172 ? 6.726 7.205 -6.933 1.00 49.22 172 ILE A O 1
ATOM 1311 N N . LEU A 1 173 ? 4.712 6.553 -7.582 1.00 50.97 173 LEU A N 1
ATOM 1312 C CA . LEU A 1 173 ? 4.016 7.228 -6.501 1.00 50.97 173 LEU A CA 1
ATOM 1313 C C . LEU A 1 173 ? 4.046 6.249 -5.335 1.00 50.97 173 LEU A C 1
ATOM 1315 O O . LEU A 1 173 ? 3.559 5.133 -5.391 1.00 50.97 173 LEU A O 1
ATOM 1319 N N . GLU A 1 174 ? 4.719 6.637 -4.262 1.00 51.75 174 GLU A N 1
ATOM 1320 C CA . GLU A 1 174 ? 4.729 5.836 -3.054 1.00 51.75 174 GLU A CA 1
ATOM 1321 C C . GLU A 1 174 ? 4.085 6.620 -1.936 1.00 51.75 174 GLU A C 1
ATOM 1323 O O . GLU A 1 174 ? 4.497 7.725 -1.560 1.00 51.75 174 GLU A O 1
ATOM 1328 N N . VAL A 1 175 ? 3.107 5.984 -1.306 1.00 49.62 175 VAL A N 1
ATOM 1329 C CA . VAL A 1 175 ? 2.753 6.344 0.057 1.00 49.62 175 VAL A CA 1
ATOM 1330 C C . VAL A 1 175 ? 3.820 5.732 0.965 1.00 49.62 175 VAL A C 1
ATOM 1332 O O . VAL A 1 175 ? 3.681 4.625 1.493 1.00 49.62 175 VAL A O 1
ATOM 1335 N N . ASP A 1 176 ? 4.941 6.438 1.078 1.00 38.88 176 ASP A N 1
ATOM 1336 C CA . ASP A 1 176 ? 6.157 5.950 1.742 1.00 38.88 176 ASP A CA 1
ATOM 1337 C C . ASP A 1 176 ? 6.095 6.022 3.277 1.00 38.88 176 ASP A C 1
ATOM 1339 O O . ASP A 1 176 ? 7.043 5.676 3.971 1.00 38.88 176 ASP A O 1
ATOM 1343 N N . LEU A 1 177 ? 4.997 6.505 3.861 1.00 37.28 177 LEU A N 1
ATOM 1344 C CA . LEU A 1 177 ? 4.961 6.806 5.289 1.00 37.28 177 LEU A CA 1
ATOM 1345 C C . LEU A 1 177 ? 3.615 6.441 5.921 1.00 37.28 177 LEU A C 1
ATOM 1347 O O . LEU A 1 177 ? 2.590 6.410 5.233 1.00 37.28 177 LEU A O 1
ATOM 1351 N N . PRO A 1 178 ? 3.597 6.140 7.235 1.00 40.22 178 PRO A N 1
ATOM 1352 C CA . PRO A 1 178 ? 2.370 5.774 7.928 1.00 40.22 178 PRO A CA 1
ATOM 1353 C C . PRO A 1 178 ? 1.305 6.861 7.739 1.00 40.22 178 PRO A C 1
ATOM 1355 O O . PRO A 1 178 ? 1.605 8.054 7.765 1.00 40.22 178 PRO A O 1
ATOM 1358 N N . ILE A 1 179 ? 0.044 6.454 7.573 1.00 43.81 179 ILE A N 1
ATOM 1359 C CA . ILE A 1 179 ? -1.097 7.368 7.694 1.00 43.8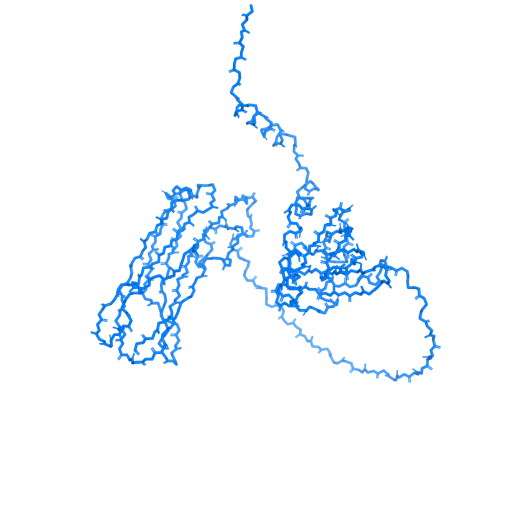1 179 ILE A CA 1
ATOM 1360 C C . ILE A 1 179 ? -1.104 7.847 9.148 1.00 43.81 179 ILE A C 1
ATOM 1362 O O . ILE A 1 179 ? -1.539 7.135 10.054 1.00 43.81 179 ILE A O 1
ATOM 1366 N N . ILE A 1 180 ? -0.569 9.042 9.385 1.00 44.47 180 ILE A N 1
ATOM 1367 C CA . ILE A 1 180 ? -0.478 9.635 10.714 1.00 44.47 180 ILE A CA 1
ATOM 1368 C C . ILE A 1 180 ? -1.736 10.478 10.908 1.00 44.47 180 ILE A C 1
ATOM 1370 O O . ILE A 1 180 ? -1.783 11.674 10.619 1.00 44.47 180 ILE A O 1
ATOM 1374 N N . ALA A 1 181 ? -2.789 9.864 11.441 1.00 44.28 181 ALA A N 1
ATOM 1375 C CA . ALA A 1 181 ? -3.889 10.618 12.027 1.00 44.28 181 ALA A CA 1
ATOM 1376 C C . ALA A 1 181 ? -3.435 11.203 13.361 1.00 44.28 181 ALA A C 1
ATOM 1378 O O . ALA A 1 181 ? -3.763 10.614 14.378 1.00 44.28 181 ALA A O 1
ATOM 1379 N N . ASN A 1 182 ? -2.592 12.254 13.342 1.00 43.12 182 ASN A N 1
ATOM 1380 C CA . ASN A 1 182 ? -1.945 12.873 14.514 1.00 43.12 182 ASN A CA 1
ATOM 1381 C C . ASN A 1 182 ? -1.936 11.921 15.721 1.00 43.12 182 ASN A C 1
ATOM 1383 O O . ASN A 1 182 ? -2.658 12.104 16.703 1.00 43.12 182 ASN A O 1
ATOM 1387 N N . ALA A 1 183 ? -1.177 10.832 15.549 1.00 35.25 183 ALA A N 1
ATOM 1388 C CA . ALA A 1 183 ? -1.204 9.603 16.340 1.00 35.25 183 ALA A CA 1
ATOM 1389 C C . ALA A 1 183 ? -0.531 9.774 17.714 1.00 35.25 183 ALA A C 1
ATOM 1391 O O . ALA A 1 183 ? 0.307 8.985 18.133 1.00 35.25 183 ALA A O 1
ATOM 1392 N N . TRP A 1 184 ? -0.866 10.867 18.395 1.00 39.69 184 TRP A N 1
ATOM 1393 C CA . TRP A 1 184 ? -0.430 11.203 19.747 1.00 39.69 184 TRP A CA 1
ATOM 1394 C C . TRP A 1 184 ? -1.640 11.343 20.675 1.00 39.69 184 TRP A C 1
ATOM 1396 O O . TRP A 1 184 ? -1.499 11.255 21.895 1.00 39.69 184 TRP A O 1
ATOM 1406 N N . ALA A 1 185 ? -2.851 11.478 20.121 1.00 48.66 185 ALA A N 1
ATOM 1407 C CA . ALA A 1 185 ? -4.073 11.302 20.884 1.00 48.66 185 ALA A CA 1
ATOM 1408 C C . ALA A 1 185 ? -4.276 9.803 21.142 1.00 48.66 185 ALA A C 1
ATOM 1410 O O . ALA A 1 185 ? -5.043 9.138 20.457 1.00 48.66 185 ALA A O 1
ATOM 1411 N N . ARG A 1 186 ? -3.618 9.268 22.179 1.00 59.66 186 ARG A N 1
ATOM 1412 C CA . ARG A 1 186 ? -3.937 7.938 22.741 1.00 59.66 186 ARG A CA 1
ATOM 1413 C C . ARG A 1 186 ? -5.406 7.806 23.183 1.00 59.66 186 ARG A C 1
ATOM 1415 O O . ARG A 1 186 ? -5.843 6.709 23.491 1.00 59.66 186 ARG A O 1
ATOM 1422 N N . ASN A 1 187 ? -6.146 8.917 23.170 1.00 74.69 187 ASN A N 1
ATOM 1423 C CA . ASN A 1 187 ? -7.535 9.050 23.575 1.00 74.69 187 ASN A CA 1
ATOM 1424 C C . ASN A 1 187 ? -8.323 9.780 22.469 1.00 74.69 187 ASN A C 1
ATOM 1426 O O . ASN A 1 187 ? -8.632 10.971 22.597 1.00 74.69 187 ASN A O 1
ATOM 1430 N N . ILE A 1 188 ? -8.595 9.104 21.351 1.00 86.75 188 ILE A N 1
ATOM 1431 C CA . ILE A 1 188 ? -9.611 9.586 20.407 1.00 86.75 188 ILE A CA 1
ATOM 1432 C C . ILE A 1 188 ? -10.964 9.413 21.102 1.00 86.75 188 ILE A C 1
ATOM 1434 O O . ILE A 1 188 ? -11.224 8.377 21.694 1.00 86.75 188 ILE A O 1
ATOM 1438 N N . THR A 1 189 ? -11.799 10.446 21.095 1.00 92.31 189 THR A N 1
ATOM 1439 C CA . THR A 1 189 ? -13.118 10.430 21.732 1.00 92.31 189 THR A CA 1
ATOM 1440 C C . THR A 1 189 ? -14.178 10.720 20.691 1.00 92.31 189 THR A C 1
ATOM 1442 O O . THR A 1 189 ? -13.967 11.561 19.814 1.00 92.31 189 THR A O 1
ATOM 1445 N N . ILE A 1 190 ? -15.339 10.088 20.834 1.00 95.69 190 ILE A N 1
ATOM 1446 C CA . ILE A 1 190 ? -16.502 10.375 19.997 1.00 95.69 190 ILE A CA 1
ATOM 1447 C C . ILE A 1 190 ? -16.841 11.876 19.986 1.00 95.69 190 ILE A C 1
ATOM 1449 O O . ILE A 1 190 ? -16.638 12.591 20.970 1.00 95.69 190 ILE A O 1
ATOM 1453 N N . ASN A 1 191 ? -17.375 12.344 18.862 1.00 95.31 191 ASN A N 1
ATOM 1454 C CA . ASN A 1 191 ? -17.863 13.701 18.623 1.00 95.31 191 ASN A CA 1
ATOM 1455 C C . ASN A 1 191 ? -16.807 14.816 18.742 1.00 95.31 191 ASN A C 1
ATOM 1457 O O . ASN A 1 191 ? -17.164 15.989 18.839 1.00 95.31 191 ASN A O 1
ATOM 1461 N N . LYS A 1 192 ? -15.511 14.481 18.694 1.00 93.12 192 LYS A N 1
ATOM 1462 C CA . LYS A 1 192 ? -14.427 15.458 18.505 1.00 93.12 192 LYS A CA 1
ATOM 1463 C C . LYS A 1 192 ? -13.854 15.358 17.096 1.00 93.12 192 LYS A C 1
ATOM 1465 O O . LYS A 1 192 ? -13.719 14.259 16.575 1.00 93.12 192 LYS A O 1
ATOM 1470 N N . SER A 1 193 ? -13.516 16.498 16.498 1.00 91.38 193 SER A N 1
ATOM 1471 C CA . SER A 1 193 ? -12.870 16.538 15.182 1.00 91.38 193 SER A CA 1
ATOM 1472 C C . SER A 1 193 ? -11.361 16.315 15.308 1.00 91.38 193 SER A C 1
ATOM 1474 O O . SER A 1 193 ? -10.707 16.885 16.186 1.00 91.38 193 SER A O 1
ATOM 1476 N N . TYR A 1 194 ? -10.816 15.483 14.426 1.00 88.88 194 TYR A N 1
ATOM 1477 C CA . TYR A 1 194 ? -9.406 15.120 14.328 1.00 88.88 194 TYR A CA 1
ATOM 1478 C C . TYR A 1 194 ? -8.915 15.291 12.893 1.00 88.88 194 TYR A C 1
ATOM 1480 O O . TYR A 1 194 ? -9.659 15.080 11.942 1.00 88.88 194 TYR A O 1
ATOM 1488 N N . ASN A 1 195 ? -7.632 15.614 12.727 1.00 88.06 195 ASN A N 1
ATOM 1489 C CA . ASN A 1 195 ? -6.999 15.693 11.412 1.00 88.06 195 ASN A CA 1
ATOM 1490 C C . ASN A 1 195 ? -6.251 14.396 11.087 1.00 88.06 195 ASN A C 1
ATOM 1492 O O . ASN A 1 195 ? -5.271 14.048 11.750 1.00 88.06 195 ASN A O 1
ATOM 1496 N N . ILE A 1 196 ? -6.679 13.718 10.026 1.00 86.19 196 ILE A N 1
ATOM 1497 C CA . ILE A 1 196 ? -5.940 12.633 9.383 1.00 86.19 196 ILE A CA 1
ATOM 1498 C C . ILE A 1 196 ? -4.908 13.260 8.458 1.00 86.19 196 ILE A C 1
ATOM 1500 O O . ILE A 1 196 ? -5.288 13.998 7.553 1.00 86.19 196 ILE A O 1
ATOM 1504 N N . THR A 1 197 ? -3.622 12.976 8.669 1.00 83.31 197 THR A N 1
ATOM 1505 C CA . THR A 1 197 ? -2.555 13.458 7.788 1.00 83.31 197 THR A CA 1
ATOM 1506 C C . THR A 1 197 ? -1.972 12.288 6.999 1.00 83.31 197 THR A C 1
ATOM 1508 O O . THR A 1 197 ? -1.515 11.304 7.577 1.00 83.31 197 THR A O 1
ATOM 1511 N N . ALA A 1 198 ? -1.995 12.391 5.674 1.00 83.38 198 ALA A N 1
ATOM 1512 C CA . ALA A 1 198 ? -1.311 11.471 4.774 1.00 83.38 198 ALA A CA 1
ATOM 1513 C C . ALA A 1 198 ? -0.051 12.135 4.230 1.00 83.38 198 ALA A C 1
ATOM 1515 O O . ALA A 1 198 ? -0.087 13.305 3.840 1.00 83.38 198 ALA A O 1
ATOM 1516 N N . HIS A 1 199 ? 1.050 11.390 4.232 1.00 81.75 199 HIS A N 1
ATOM 1517 C CA . HIS A 1 199 ? 2.315 11.797 3.638 1.00 81.75 199 HIS A CA 1
ATOM 1518 C C . HIS A 1 199 ? 2.561 10.910 2.423 1.00 81.75 199 HIS A C 1
ATOM 1520 O O . HIS A 1 199 ? 2.412 9.693 2.515 1.00 81.75 199 HIS A O 1
ATOM 1526 N N . PHE A 1 200 ? 2.923 11.505 1.300 1.00 80.62 200 PHE A N 1
ATOM 1527 C CA . PHE A 1 200 ? 3.190 10.776 0.064 1.00 80.62 200 PHE A CA 1
ATOM 1528 C C . PHE A 1 200 ? 4.335 11.439 -0.680 1.00 80.62 200 PHE A C 1
ATOM 1530 O O . PHE A 1 200 ? 4.611 12.62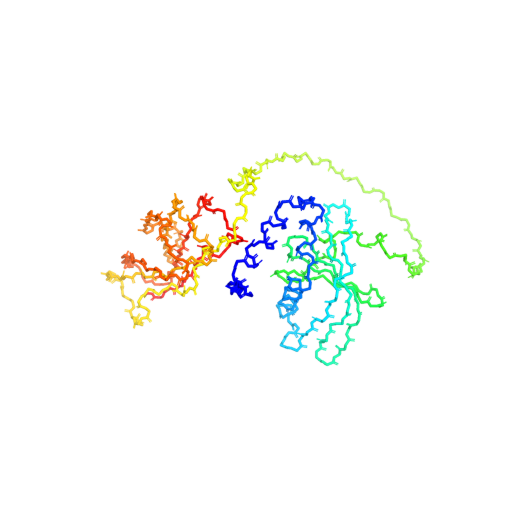8 -0.497 1.00 80.62 200 PHE A O 1
ATOM 1537 N N . MET A 1 201 ? 5.019 10.647 -1.489 1.00 76.25 201 MET A N 1
ATOM 1538 C CA . MET A 1 201 ? 6.207 11.069 -2.200 1.00 76.25 201 MET A CA 1
ATOM 1539 C C . MET A 1 201 ? 6.180 10.495 -3.606 1.00 76.25 201 MET A C 1
ATOM 1541 O O . MET A 1 201 ? 5.830 9.338 -3.817 1.00 76.25 201 MET A O 1
ATOM 1545 N N . HIS A 1 202 ? 6.571 11.323 -4.563 1.00 73.88 202 HIS A N 1
ATOM 1546 C CA . HIS A 1 202 ? 6.812 10.873 -5.920 1.00 73.88 202 HIS A CA 1
ATOM 1547 C C . HIS A 1 202 ? 8.276 10.418 -6.035 1.00 73.88 202 HIS A C 1
ATOM 1549 O O . HIS A 1 202 ? 9.191 11.226 -5.874 1.00 73.88 202 HIS A O 1
ATOM 1555 N N . LYS A 1 203 ? 8.490 9.124 -6.268 1.00 69.44 203 LYS A N 1
ATOM 1556 C CA . LYS A 1 203 ? 9.776 8.433 -6.452 1.00 69.44 203 LYS A CA 1
ATOM 1557 C C . LYS A 1 203 ? 9.972 8.045 -7.928 1.00 69.44 203 LYS A C 1
ATOM 1559 O O . LYS A 1 203 ? 10.212 6.896 -8.263 1.00 69.44 203 LYS A O 1
ATOM 1564 N N . GLY A 1 204 ? 9.846 8.993 -8.841 1.00 66.88 204 GLY A N 1
ATOM 1565 C CA . GLY A 1 204 ? 10.071 8.755 -10.267 1.00 66.88 204 GLY A CA 1
ATOM 1566 C C . GLY A 1 204 ? 10.523 10.027 -10.966 1.00 66.88 204 GLY A C 1
ATOM 1567 O O . GLY A 1 204 ? 10.423 11.086 -10.353 1.00 66.88 204 GLY A O 1
ATOM 1568 N N . PRO A 1 205 ? 11.037 9.933 -12.204 1.00 61.50 205 PRO A N 1
ATOM 1569 C CA . PRO A 1 205 ? 11.547 11.080 -12.939 1.00 61.50 205 PRO A CA 1
ATOM 1570 C C . PRO A 1 205 ? 10.396 11.981 -13.394 1.00 61.50 205 PRO A C 1
ATOM 1572 O O . PRO A 1 205 ? 9.826 11.744 -14.450 1.00 61.50 205 PRO A O 1
ATOM 1575 N N . ASP A 1 206 ? 10.077 13.013 -12.615 1.00 57.88 206 ASP A N 1
ATOM 1576 C CA . ASP A 1 206 ? 9.221 14.154 -12.947 1.00 57.88 206 ASP A CA 1
ATOM 1577 C C . ASP A 1 206 ? 7.934 13.817 -13.728 1.00 57.88 206 ASP A C 1
ATOM 1579 O O . ASP A 1 206 ? 7.895 13.832 -14.958 1.00 57.88 206 ASP A O 1
ATOM 1583 N N . ALA A 1 207 ? 6.828 13.557 -13.025 1.00 60.62 207 ALA A N 1
ATOM 1584 C CA . ALA A 1 207 ? 5.525 13.302 -13.655 1.00 60.62 207 ALA A CA 1
ATOM 1585 C C . ALA A 1 207 ? 4.867 14.553 -14.275 1.00 60.62 207 ALA A C 1
ATOM 1587 O O . ALA A 1 207 ? 3.669 14.521 -14.559 1.00 60.62 207 ALA A O 1
ATOM 1588 N N . ARG A 1 208 ? 5.599 15.664 -14.452 1.00 66.31 208 ARG A N 1
ATOM 1589 C CA . ARG A 1 208 ? 5.113 17.015 -14.798 1.00 66.31 208 ARG A CA 1
ATOM 1590 C C . ARG A 1 208 ? 3.972 17.045 -15.824 1.00 66.31 208 ARG A C 1
ATOM 1592 O O . ARG A 1 208 ? 4.084 16.546 -16.936 1.00 66.31 208 ARG A O 1
ATOM 1599 N N . GLY A 1 209 ? 2.878 17.714 -15.456 1.00 70.50 209 GLY A N 1
ATOM 1600 C CA . GLY A 1 209 ? 1.722 17.968 -16.328 1.00 70.50 209 GLY A CA 1
ATOM 1601 C C . GLY A 1 209 ? 0.617 16.904 -16.307 1.00 70.50 209 GLY A C 1
ATOM 1602 O O . GLY A 1 209 ? -0.417 17.099 -16.938 1.00 70.50 209 GLY A O 1
ATOM 1603 N N . LYS A 1 210 ? 0.793 15.812 -15.563 1.00 78.12 210 LYS A N 1
ATOM 1604 C CA . LYS A 1 210 ? -0.247 14.825 -15.259 1.00 78.12 210 LYS A CA 1
ATOM 1605 C C . LYS A 1 210 ? -1.108 15.266 -14.073 1.00 78.12 210 LYS A C 1
ATOM 1607 O O . LYS A 1 210 ? -0.665 15.987 -13.177 1.00 78.12 210 LYS A O 1
ATOM 1612 N N . GLN A 1 211 ? -2.359 14.828 -14.077 1.00 83.81 211 GLN A N 1
ATOM 1613 C CA . GLN A 1 211 ? -3.287 15.015 -12.971 1.00 83.81 211 GLN A CA 1
ATOM 1614 C C . GLN A 1 211 ? -3.643 13.652 -12.401 1.00 83.81 211 GLN A C 1
ATOM 1616 O O . GLN A 1 211 ? -3.807 12.699 -13.154 1.00 83.81 211 GLN A O 1
ATOM 1621 N N . TYR A 1 212 ? -3.753 13.583 -11.083 1.00 85.00 212 TYR A N 1
ATOM 1622 C CA . TYR A 1 212 ? -4.194 12.390 -10.377 1.00 85.00 212 TYR A CA 1
ATOM 1623 C C . TYR A 1 212 ? -4.910 12.795 -9.092 1.00 85.00 212 TYR A C 1
ATOM 1625 O O . TYR A 1 212 ? -4.747 13.916 -8.597 1.00 85.00 212 TYR A O 1
ATOM 1633 N N . SER A 1 213 ? -5.721 11.900 -8.539 1.00 90.00 213 SER A N 1
ATOM 1634 C CA . SER A 1 213 ? -6.498 12.183 -7.332 1.00 90.00 213 SER A CA 1
ATOM 1635 C C . SER A 1 213 ? -5.899 11.515 -6.097 1.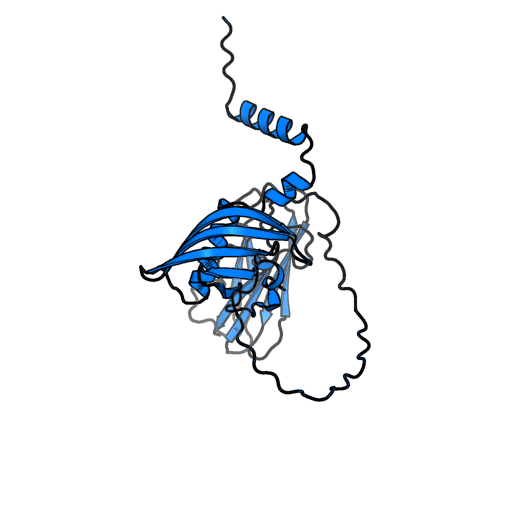00 90.00 213 SER A C 1
ATOM 1637 O O . SER A 1 213 ? -5.240 10.483 -6.171 1.00 90.00 213 SER A O 1
ATOM 1639 N N . ILE A 1 214 ? -6.130 12.114 -4.932 1.00 90.56 214 ILE A N 1
ATOM 1640 C CA . ILE A 1 214 ? -5.859 11.494 -3.635 1.00 90.56 214 ILE A CA 1
ATOM 1641 C C . ILE A 1 214 ? -7.176 11.385 -2.889 1.00 90.56 214 ILE A C 1
ATOM 1643 O O . ILE A 1 214 ? -7.802 12.405 -2.583 1.00 90.56 214 ILE A O 1
ATOM 1647 N N . ARG A 1 215 ? -7.586 10.157 -2.574 1.00 93.75 215 ARG A N 1
ATOM 1648 C CA . ARG A 1 215 ? -8.843 9.851 -1.889 1.00 93.75 215 ARG A CA 1
ATOM 1649 C C . ARG A 1 215 ? -8.593 9.307 -0.492 1.00 93.75 215 ARG A C 1
ATOM 1651 O O . ARG A 1 215 ? -7.797 8.395 -0.283 1.00 93.75 215 ARG A O 1
ATOM 1658 N N . PHE A 1 216 ? -9.316 9.866 0.470 1.00 94.19 216 PHE A N 1
ATOM 1659 C CA . PHE A 1 216 ? -9.365 9.398 1.848 1.00 94.19 216 PHE A CA 1
ATOM 1660 C C . PHE A 1 216 ? -10.656 8.624 2.058 1.00 94.19 216 PHE A C 1
ATOM 1662 O O . PHE A 1 216 ? -11.732 9.086 1.679 1.00 94.19 216 PHE A O 1
ATOM 1669 N N . TYR A 1 217 ? -10.556 7.494 2.740 1.00 95.75 217 TYR A N 1
ATOM 1670 C CA . TYR A 1 217 ? -11.674 6.646 3.108 1.00 95.75 217 TYR A CA 1
ATOM 1671 C C . TYR A 1 217 ? -11.617 6.298 4.592 1.00 95.75 217 TYR A C 1
ATOM 1673 O O . TYR A 1 217 ? -10.545 6.165 5.188 1.00 95.75 217 TYR A O 1
ATOM 1681 N N . ILE A 1 218 ? -12.794 6.096 5.167 1.00 95.75 218 ILE A N 1
ATOM 1682 C CA . ILE A 1 218 ? -12.993 5.661 6.545 1.00 95.75 218 ILE A CA 1
ATOM 1683 C C . ILE A 1 218 ? -13.970 4.487 6.546 1.00 95.75 218 ILE A C 1
ATOM 1685 O O . ILE A 1 218 ? -14.937 4.466 5.786 1.00 95.75 218 ILE A O 1
ATOM 1689 N N . LYS A 1 219 ? -13.743 3.508 7.411 1.00 96.94 219 LYS A N 1
ATOM 1690 C CA . LYS A 1 219 ? -14.679 2.423 7.684 1.00 96.94 219 LYS A CA 1
ATOM 1691 C C . LYS A 1 219 ? -14.937 2.372 9.181 1.00 96.94 219 LYS A C 1
ATOM 1693 O O . LYS A 1 219 ? -14.015 2.166 9.969 1.00 96.94 219 LYS A O 1
ATOM 1698 N N . ALA A 1 220 ? -16.189 2.603 9.558 1.00 96.50 220 ALA A N 1
ATOM 1699 C CA . ALA A 1 220 ? -16.643 2.503 10.939 1.00 96.50 220 ALA A CA 1
ATOM 1700 C C . ALA A 1 220 ? -16.677 1.034 11.412 1.00 96.50 220 ALA A C 1
ATOM 1702 O O . ALA A 1 220 ? -16.700 0.127 10.571 1.00 96.50 220 ALA A O 1
ATOM 1703 N N . PRO A 1 221 ? -16.724 0.774 12.732 1.00 96.19 221 PRO A N 1
ATOM 1704 C CA . PRO A 1 221 ? -16.865 -0.578 13.268 1.00 96.19 221 PRO A CA 1
ATOM 1705 C C . PRO A 1 221 ? -18.086 -1.292 12.666 1.00 96.19 221 PRO A C 1
ATOM 1707 O O . PRO A 1 221 ? -19.209 -0.807 12.769 1.00 96.19 221 PRO A O 1
ATOM 1710 N N . GLY A 1 222 ? -17.866 -2.427 11.993 1.00 95.12 222 GLY A N 1
ATOM 1711 C CA . GLY A 1 222 ? -18.928 -3.185 11.311 1.00 95.12 222 GLY A CA 1
ATOM 1712 C C . GLY A 1 222 ? -19.512 -2.519 10.053 1.00 95.12 222 GLY A C 1
ATOM 1713 O O . GLY A 1 222 ? -20.458 -3.045 9.473 1.00 95.12 222 GLY A O 1
ATOM 1714 N N . GLY A 1 223 ? -18.967 -1.379 9.623 1.00 94.81 223 GLY A N 1
ATOM 1715 C CA . GLY A 1 223 ? -19.424 -0.632 8.454 1.00 94.81 223 GLY A CA 1
ATOM 1716 C C . GLY A 1 223 ? -18.718 -1.010 7.149 1.00 94.81 223 GLY A C 1
ATOM 1717 O O . GLY A 1 223 ? -17.845 -1.877 7.096 1.00 94.81 223 GLY A O 1
ATOM 1718 N N . SER A 1 224 ? -19.085 -0.300 6.082 1.00 97.19 224 SER A N 1
ATOM 1719 C CA . SER A 1 224 ? -18.403 -0.326 4.778 1.00 97.19 224 SER A CA 1
ATOM 1720 C C . SER A 1 224 ? -17.508 0.903 4.606 1.00 97.19 224 SER A C 1
ATOM 1722 O O . SER A 1 224 ? -17.689 1.899 5.305 1.00 97.19 224 SER A O 1
ATOM 1724 N N . TRP A 1 225 ? -16.548 0.844 3.679 1.00 96.81 225 TRP A N 1
ATOM 1725 C CA . TRP A 1 225 ? -15.721 1.999 3.325 1.00 96.81 225 TRP A CA 1
ATOM 1726 C C . TRP A 1 225 ? -16.591 3.159 2.833 1.00 96.81 225 TRP A C 1
ATOM 1728 O O . TRP A 1 225 ? -17.447 2.971 1.973 1.00 96.81 225 TRP A O 1
ATOM 1738 N N . GLN A 1 226 ? -16.361 4.348 3.380 1.00 96.81 226 GLN A N 1
ATOM 1739 C CA . GLN A 1 226 ? -17.013 5.594 2.994 1.00 96.81 226 GLN A CA 1
ATOM 1740 C C . GLN A 1 226 ? -15.946 6.615 2.588 1.00 96.81 226 GLN A C 1
ATOM 1742 O O . GLN A 1 226 ? -14.915 6.703 3.265 1.00 96.81 226 GLN A O 1
ATOM 1747 N N . PRO A 1 227 ? -16.159 7.388 1.512 1.00 95.81 227 PRO A N 1
ATOM 1748 C CA . PRO A 1 227 ? -15.242 8.450 1.135 1.00 95.81 227 PRO A CA 1
ATOM 1749 C C . PRO A 1 227 ? -15.306 9.568 2.177 1.00 95.81 227 PRO A C 1
ATOM 1751 O O . PRO A 1 227 ? -16.368 10.102 2.489 1.00 95.81 227 PRO A O 1
ATOM 1754 N N . LEU A 1 228 ? -14.150 9.931 2.717 1.00 93.94 228 LEU A N 1
ATOM 1755 C CA . LEU A 1 228 ? -14.001 11.080 3.602 1.00 93.94 228 LEU A CA 1
ATOM 1756 C C . LEU A 1 228 ? -13.745 12.355 2.789 1.00 93.94 228 LEU A C 1
ATOM 1758 O O . LEU A 1 228 ? -14.178 13.444 3.164 1.00 93.94 228 LEU A O 1
ATOM 1762 N N . GLY A 1 229 ? -13.046 12.229 1.661 1.00 93.38 229 GLY A N 1
ATOM 1763 C CA . GLY A 1 229 ? -12.880 13.295 0.682 1.00 93.38 229 GLY A CA 1
ATOM 1764 C C . GLY A 1 229 ? -11.798 12.997 -0.343 1.00 93.38 229 GLY A C 1
ATOM 1765 O O . GLY A 1 229 ? -11.064 12.018 -0.230 1.00 93.38 229 GLY A O 1
ATOM 1766 N N . GLU A 1 230 ? -11.696 13.889 -1.318 1.00 93.31 230 GLU A N 1
ATOM 1767 C CA . GLU A 1 230 ? -10.778 13.787 -2.444 1.00 93.31 230 GLU A CA 1
ATOM 1768 C C . GLU A 1 230 ? -10.026 15.105 -2.636 1.00 93.31 230 GLU A C 1
ATOM 1770 O O . GLU A 1 230 ? -10.548 16.184 -2.333 1.00 93.31 230 GLU A O 1
ATOM 1775 N N . ARG A 1 231 ? -8.802 15.021 -3.154 1.00 91.50 231 ARG A N 1
ATOM 1776 C CA . ARG A 1 231 ? -8.073 16.173 -3.670 1.00 91.50 231 ARG A CA 1
ATOM 1777 C C . ARG A 1 231 ? -7.405 15.845 -4.994 1.00 91.50 231 ARG A C 1
ATOM 1779 O O . ARG A 1 231 ? -6.647 14.888 -5.083 1.00 91.50 231 ARG A O 1
ATOM 1786 N N . GLN A 1 232 ? -7.638 16.706 -5.974 1.00 89.75 232 GLN A N 1
ATOM 1787 C CA . GLN A 1 232 ? -6.948 16.675 -7.256 1.00 89.75 232 GLN A CA 1
ATOM 1788 C C . GLN A 1 232 ? -5.533 17.239 -7.103 1.00 89.75 232 GLN A C 1
ATOM 1790 O O . GLN A 1 232 ? -5.334 18.309 -6.513 1.00 89.75 232 GLN A O 1
ATOM 1795 N N . MET A 1 233 ? -4.558 16.505 -7.622 1.00 82.56 233 MET A N 1
ATOM 1796 C CA . MET A 1 233 ? -3.150 16.866 -7.655 1.00 82.56 233 MET A CA 1
ATOM 1797 C C . MET A 1 233 ? -2.712 17.108 -9.086 1.00 82.56 233 MET A C 1
ATOM 1799 O O . MET A 1 233 ? -3.116 16.412 -10.010 1.00 82.56 233 MET A O 1
ATOM 1803 N N . HIS A 1 234 ? -1.873 18.123 -9.248 1.00 77.31 234 HIS A N 1
ATOM 1804 C CA . HIS A 1 234 ? -1.123 18.338 -10.474 1.00 77.31 234 HIS A CA 1
ATOM 1805 C C . HIS A 1 234 ? 0.306 17.918 -10.179 1.00 77.31 234 HIS A C 1
ATOM 1807 O O . HIS A 1 234 ? 0.875 18.321 -9.163 1.00 77.31 234 HIS A O 1
ATOM 1813 N N . SER A 1 235 ? 0.889 17.121 -11.057 1.00 65.06 235 SER A N 1
ATOM 1814 C CA . SER A 1 235 ? 2.218 16.539 -10.904 1.00 65.06 235 SER A CA 1
ATOM 1815 C C . SER A 1 235 ? 3.365 17.541 -11.082 1.00 65.06 235 SER A C 1
ATOM 1817 O O . SER A 1 235 ? 4.449 17.181 -11.527 1.00 65.06 235 SER A O 1
ATOM 1819 N N . SER A 1 236 ? 3.197 18.800 -10.671 1.00 63.38 236 SER A N 1
ATOM 1820 C CA . SER A 1 236 ? 4.310 19.746 -10.500 1.00 63.38 236 SER A CA 1
ATOM 1821 C C . SER A 1 236 ? 5.220 19.356 -9.324 1.00 63.38 236 SER A C 1
ATOM 1823 O O . SER A 1 236 ? 5.774 20.223 -8.648 1.00 63.38 236 SER A O 1
ATOM 1825 N N . MET A 1 237 ? 5.280 18.065 -9.009 1.00 64.44 237 MET A N 1
ATOM 1826 C CA . MET A 1 237 ? 5.933 17.530 -7.843 1.00 64.44 237 MET A CA 1
ATOM 1827 C C . MET A 1 237 ? 7.343 17.163 -8.229 1.00 64.44 237 MET A C 1
ATOM 1829 O O . MET A 1 237 ? 7.541 16.341 -9.116 1.00 64.44 237 MET A O 1
ATOM 1833 N N . SER A 1 238 ? 8.319 17.792 -7.588 1.00 65.00 238 SER A N 1
ATOM 1834 C CA . SER A 1 238 ? 9.699 17.394 -7.814 1.00 65.00 238 SER A CA 1
ATOM 1835 C C . SER A 1 238 ? 9.965 16.056 -7.137 1.00 65.00 238 SER A C 1
ATOM 1837 O O . SER A 1 238 ? 9.468 15.801 -6.035 1.00 65.00 238 SER A O 1
ATOM 1839 N N . ASP A 1 239 ? 10.813 15.259 -7.765 1.00 66.50 239 ASP A N 1
ATOM 1840 C CA . ASP A 1 239 ? 11.255 13.960 -7.284 1.00 66.50 239 ASP A CA 1
ATOM 1841 C C . ASP A 1 239 ? 11.683 14.019 -5.810 1.00 66.50 239 ASP A C 1
ATOM 1843 O O . ASP A 1 239 ? 12.359 14.954 -5.364 1.00 66.50 239 ASP A O 1
ATOM 1847 N N . ASN A 1 240 ? 11.278 13.006 -5.048 1.00 68.06 240 ASN A N 1
ATOM 1848 C CA . ASN A 1 240 ? 11.591 12.829 -3.630 1.00 68.06 240 ASN A CA 1
ATOM 1849 C C . ASN A 1 240 ? 11.111 13.957 -2.694 1.00 68.06 240 ASN A C 1
ATOM 1851 O O . ASN A 1 240 ? 11.529 14.013 -1.534 1.00 68.06 240 ASN A O 1
ATOM 1855 N N . GLN A 1 241 ? 10.219 14.851 -3.139 1.00 75.50 241 GLN A N 1
ATOM 1856 C CA . GLN A 1 241 ? 9.519 15.741 -2.212 1.00 75.50 241 GLN A CA 1
ATOM 1857 C C . GLN A 1 241 ? 8.379 15.009 -1.506 1.00 75.50 241 GLN A C 1
ATOM 1859 O O . GLN A 1 241 ? 7.552 14.342 -2.127 1.00 75.50 241 GLN A O 1
ATOM 1864 N N . VAL A 1 242 ? 8.323 15.183 -0.185 1.00 78.31 242 VAL A N 1
ATOM 1865 C CA . VAL A 1 242 ? 7.232 14.685 0.653 1.00 78.31 242 VAL A CA 1
ATOM 1866 C C . VAL A 1 242 ? 6.123 15.726 0.699 1.00 78.31 242 VAL A C 1
ATOM 1868 O O . VAL A 1 242 ? 6.320 16.854 1.155 1.00 78.31 242 VAL A O 1
ATOM 1871 N N . TYR A 1 243 ? 4.932 15.316 0.294 1.00 80.81 243 TYR A N 1
ATOM 1872 C CA . TYR A 1 243 ? 3.724 16.122 0.331 1.00 80.81 243 TYR A CA 1
ATOM 1873 C C . TYR A 1 243 ? 2.822 15.652 1.454 1.00 80.81 243 TYR A C 1
ATOM 1875 O O . TYR A 1 243 ? 2.782 14.472 1.796 1.00 80.81 243 TYR A O 1
ATOM 1883 N N . GLN A 1 244 ? 2.093 16.600 2.035 1.00 84.50 244 GLN A N 1
ATOM 1884 C CA . GLN A 1 244 ? 1.205 16.342 3.155 1.00 84.50 244 GLN A CA 1
ATOM 1885 C C . GLN A 1 244 ? -0.205 16.793 2.815 1.00 84.50 244 GLN A C 1
ATOM 1887 O O . GLN A 1 244 ? -0.430 17.935 2.406 1.00 84.50 244 GLN A O 1
ATOM 1892 N N . LEU A 1 245 ? -1.167 15.907 3.042 1.00 86.75 245 LEU A N 1
ATOM 1893 C CA . LEU A 1 245 ? -2.583 16.221 2.963 1.00 86.75 245 LEU A CA 1
ATOM 1894 C C . LEU A 1 245 ? -3.276 15.938 4.274 1.00 86.75 245 LEU A C 1
ATOM 1896 O O . LEU A 1 245 ? -3.016 14.926 4.914 1.00 86.75 245 LEU A O 1
ATOM 1900 N N . ARG A 1 246 ? -4.181 16.843 4.644 1.00 88.25 246 ARG A N 1
ATOM 1901 C CA . ARG A 1 246 ? -4.971 16.751 5.864 1.00 88.25 246 ARG A CA 1
ATOM 1902 C C . ARG A 1 246 ? -6.440 16.612 5.526 1.00 88.25 246 ARG A C 1
ATOM 1904 O O . ARG A 1 246 ? -6.938 17.318 4.647 1.00 88.25 246 ARG A O 1
ATOM 1911 N N . LYS A 1 247 ? -7.126 15.742 6.259 1.00 91.44 247 LYS A N 1
ATOM 1912 C CA . LYS A 1 247 ? -8.573 15.613 6.195 1.00 91.44 247 LYS A CA 1
ATOM 1913 C C . LYS A 1 247 ? -9.177 15.503 7.586 1.00 91.44 247 LYS A C 1
ATOM 1915 O O . LYS A 1 247 ? -8.707 14.722 8.406 1.00 91.44 247 LYS A O 1
ATOM 1920 N N . GLU A 1 248 ? -10.216 16.290 7.831 1.00 91.75 248 GLU A N 1
ATOM 1921 C CA . GLU A 1 248 ? -10.953 16.248 9.090 1.00 91.75 248 GLU A CA 1
ATOM 1922 C C . GLU A 1 248 ? -11.826 14.994 9.185 1.00 91.75 248 GLU A C 1
ATOM 1924 O O . GLU A 1 248 ? -12.448 14.573 8.208 1.00 91.75 248 GLU A O 1
ATOM 1929 N N . PHE A 1 249 ? -11.875 14.418 10.380 1.00 91.19 249 PHE A N 1
ATOM 1930 C CA . PHE A 1 249 ? -12.648 13.239 10.734 1.00 91.19 249 PHE A CA 1
ATOM 1931 C C . PHE A 1 249 ? -13.199 13.375 12.153 1.00 91.19 249 PHE A C 1
ATOM 1933 O O . PHE A 1 249 ? -12.456 13.661 13.090 1.00 91.19 249 PHE A O 1
ATOM 1940 N N . THR A 1 250 ? -14.493 13.098 12.312 1.00 94.56 250 THR A N 1
ATOM 1941 C CA . THR A 1 250 ? -15.187 13.119 13.603 1.00 94.56 250 THR A CA 1
ATOM 1942 C C . THR A 1 250 ? -15.845 11.756 13.832 1.00 94.56 250 THR A C 1
ATOM 1944 O O . THR A 1 250 ? -16.860 11.470 13.193 1.00 94.56 250 THR A O 1
ATOM 1947 N N . PRO A 1 251 ? -15.302 10.890 14.707 1.00 94.25 251 PRO A N 1
ATOM 1948 C CA . PRO A 1 251 ? -15.921 9.606 15.014 1.00 94.25 251 PRO A CA 1
ATOM 1949 C C . PRO A 1 251 ? -17.223 9.817 15.784 1.00 94.25 251 PRO A C 1
ATOM 1951 O O . PRO A 1 251 ? -17.262 10.585 16.740 1.00 94.25 251 PRO A O 1
ATOM 1954 N N . THR A 1 252 ? -18.284 9.111 15.409 1.00 95.81 252 THR A N 1
ATOM 1955 C CA . THR A 1 252 ? -19.607 9.223 16.056 1.00 95.81 252 THR A CA 1
ATOM 1956 C C . THR A 1 252 ? -19.950 8.022 16.933 1.00 95.81 252 THR A C 1
ATOM 1958 O O . THR A 1 252 ? -20.868 8.090 17.746 1.00 95.81 252 THR A O 1
ATOM 1961 N N . THR A 1 253 ? -19.203 6.925 16.801 1.00 96.50 253 THR A N 1
ATOM 1962 C CA . THR A 1 253 ? -19.385 5.687 17.574 1.00 96.50 253 THR A CA 1
ATOM 1963 C C . THR A 1 253 ? -18.044 5.187 18.121 1.00 96.50 253 THR A C 1
ATOM 1965 O O . THR A 1 253 ? -17.017 5.433 17.484 1.00 96.50 253 THR A O 1
ATOM 1968 N N . PRO A 1 254 ? -18.015 4.519 19.287 1.00 96.12 254 PRO A N 1
ATOM 1969 C CA . PRO A 1 254 ? -16.800 3.887 19.794 1.00 96.12 254 PRO A CA 1
ATOM 1970 C C . PRO A 1 254 ? -16.448 2.632 18.983 1.00 96.12 254 PRO A C 1
ATOM 1972 O O . PRO A 1 254 ? -17.328 1.974 18.423 1.00 96.12 254 PRO A O 1
ATOM 1975 N N . GLY A 1 255 ? -15.166 2.273 18.956 1.00 95.06 255 GLY A N 1
ATOM 1976 C CA . GLY A 1 255 ? -14.663 1.040 18.354 1.00 95.06 255 GLY A CA 1
ATOM 1977 C C . GLY A 1 255 ? -13.476 1.237 17.411 1.00 95.06 255 GLY A C 1
ATOM 1978 O O . GLY A 1 255 ? -12.865 2.304 17.331 1.00 95.06 255 GLY A O 1
ATOM 1979 N N . ARG A 1 256 ? -13.131 0.165 16.687 1.00 93.81 256 ARG A N 1
ATOM 1980 C CA . ARG A 1 256 ? -12.017 0.151 15.732 1.00 93.81 256 ARG A CA 1
ATOM 1981 C C . ARG A 1 256 ? -12.460 0.668 14.364 1.00 93.81 256 ARG A C 1
ATOM 1983 O O . ARG A 1 256 ? -13.258 0.019 13.691 1.00 93.81 256 ARG A O 1
ATOM 1990 N N . TYR A 1 257 ? -11.890 1.790 13.944 1.00 93.75 257 TYR A N 1
ATOM 1991 C CA . TYR A 1 257 ? -12.046 2.328 12.596 1.00 93.75 257 TYR A CA 1
ATOM 1992 C C . TYR A 1 257 ? -10.861 1.921 11.725 1.00 93.75 257 TYR A C 1
ATOM 1994 O O . TYR A 1 257 ? -9.726 1.833 12.203 1.00 93.75 257 TYR A O 1
ATOM 2002 N N . GLU A 1 258 ? -11.119 1.730 10.435 1.00 94.12 258 GLU A N 1
ATOM 2003 C CA . GLU A 1 258 ? -10.083 1.563 9.416 1.00 94.12 258 GLU A CA 1
ATOM 2004 C C . GLU A 1 258 ? -10.024 2.827 8.550 1.00 94.12 258 GLU A C 1
ATOM 2006 O O . GLU A 1 258 ? -11.045 3.360 8.121 1.00 94.12 258 GLU A O 1
ATOM 2011 N N . LEU A 1 259 ? -8.818 3.325 8.318 1.00 91.94 259 LEU A N 1
ATOM 2012 C CA . LEU A 1 259 ? -8.506 4.454 7.452 1.00 91.94 259 LEU A CA 1
ATOM 2013 C C . LEU A 1 259 ? -7.841 3.908 6.197 1.00 91.94 259 LEU A C 1
ATOM 2015 O O . LEU A 1 259 ? -6.976 3.041 6.309 1.00 91.94 259 LEU A O 1
ATOM 2019 N N . LYS A 1 260 ? -8.198 4.427 5.025 1.00 92.75 260 LYS A N 1
ATOM 2020 C CA . LYS A 1 260 ? -7.523 4.115 3.762 1.00 92.75 260 LYS A CA 1
ATOM 2021 C C . LYS A 1 260 ? -7.226 5.405 3.017 1.00 92.75 260 LYS A C 1
ATOM 2023 O O . LYS A 1 260 ? -8.075 6.289 2.948 1.00 92.75 260 LYS A O 1
ATOM 2028 N N . VAL A 1 261 ? -6.028 5.505 2.464 1.00 90.62 261 VAL A N 1
ATOM 2029 C CA . VAL A 1 261 ? -5.643 6.569 1.535 1.00 90.62 261 VAL A CA 1
ATOM 2030 C C . VAL A 1 261 ? -5.231 5.891 0.241 1.00 90.62 261 VAL A C 1
ATOM 2032 O O . VAL A 1 261 ? -4.429 4.959 0.282 1.00 90.62 261 VAL A O 1
ATOM 2035 N N . ALA A 1 262 ? -5.823 6.324 -0.865 1.00 90.81 262 ALA A N 1
ATOM 2036 C CA . ALA A 1 262 ? -5.511 5.850 -2.204 1.00 90.81 262 ALA A CA 1
ATOM 2037 C C . ALA A 1 262 ? -5.049 7.035 -3.053 1.00 90.81 262 ALA A C 1
ATOM 2039 O O . ALA A 1 262 ? -5.711 8.078 -3.076 1.00 90.81 262 ALA A O 1
ATOM 2040 N N . LEU A 1 263 ? -3.903 6.880 -3.698 1.00 88.62 263 LEU A N 1
ATOM 2041 C CA . LEU A 1 263 ? -3.415 7.772 -4.740 1.00 88.62 263 LEU A CA 1
ATOM 2042 C C . LEU A 1 263 ? -3.808 7.172 -6.079 1.00 88.62 263 LEU A C 1
ATOM 2044 O O . LEU A 1 263 ? -3.800 5.957 -6.221 1.00 88.62 263 LEU A O 1
ATOM 2048 N N . ASP A 1 264 ? -4.187 8.037 -7.008 1.00 86.44 264 ASP A N 1
ATOM 2049 C CA . ASP A 1 264 ? -4.438 7.689 -8.399 1.00 86.44 264 ASP A CA 1
ATOM 2050 C C . ASP A 1 264 ? -5.249 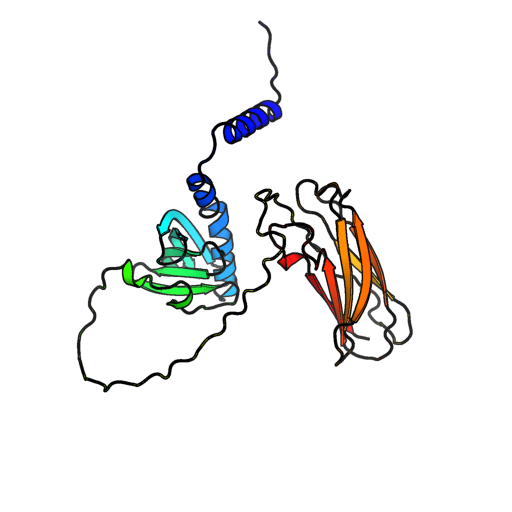6.397 -8.600 1.00 86.44 264 ASP A C 1
ATOM 2052 O O . ASP A 1 264 ? -4.912 5.539 -9.398 1.00 86.44 264 ASP A O 1
ATOM 2056 N N . GLU A 1 265 ? -6.355 6.239 -7.867 1.00 88.25 265 GLU A N 1
ATOM 2057 C CA . GLU A 1 265 ? -7.191 5.022 -7.926 1.00 88.25 265 GLU A CA 1
ATOM 2058 C C . GLU A 1 265 ? -7.840 4.799 -9.312 1.00 88.25 265 GLU A C 1
ATOM 2060 O O . GLU A 1 265 ? -8.458 3.768 -9.566 1.00 88.25 265 GLU A O 1
ATOM 2065 N N . GLU A 1 266 ? -7.731 5.793 -10.194 1.00 86.88 266 GLU A N 1
ATOM 2066 C CA . GLU A 1 266 ? -8.180 5.760 -11.587 1.00 86.88 266 GLU A CA 1
ATOM 2067 C C . GLU A 1 266 ? -7.056 5.352 -12.554 1.00 86.88 266 GLU A C 1
ATOM 2069 O O . GLU A 1 266 ? -7.316 5.212 -13.750 1.00 86.88 266 GLU A O 1
ATOM 2074 N N . ASN A 1 267 ? -5.840 5.136 -12.039 1.00 85.12 267 ASN A N 1
ATOM 2075 C CA . ASN A 1 267 ? -4.619 4.822 -12.776 1.00 85.12 267 ASN A CA 1
ATOM 2076 C C . ASN A 1 267 ? -4.386 5.811 -13.938 1.00 85.12 267 ASN A C 1
ATOM 2078 O O . ASN A 1 267 ? -4.167 5.409 -15.086 1.00 85.12 267 ASN A O 1
ATOM 2082 N N . ALA A 1 268 ? -4.517 7.114 -13.666 1.00 83.38 268 ALA A N 1
ATOM 2083 C CA . ALA A 1 268 ? -4.281 8.183 -14.636 1.00 83.38 268 ALA A CA 1
ATOM 2084 C C . ALA A 1 268 ? -2.783 8.383 -14.942 1.00 83.38 268 ALA A C 1
ATOM 2086 O O . ALA A 1 268 ? -2.422 8.941 -15.987 1.00 83.38 268 ALA A O 1
ATOM 2087 N N . ILE A 1 269 ? -1.911 7.943 -14.038 1.00 79.19 269 ILE A N 1
ATOM 2088 C CA . ILE A 1 269 ? -0.460 7.891 -14.157 1.00 79.19 269 ILE A CA 1
ATOM 2089 C C . ILE A 1 269 ? -0.063 6.422 -14.173 1.00 79.19 269 ILE A C 1
ATOM 2091 O O . ILE A 1 269 ? -0.398 5.664 -13.278 1.00 79.19 269 ILE A O 1
ATOM 2095 N N . CYS A 1 270 ? 0.680 6.027 -15.203 1.00 76.88 270 CYS A N 1
ATOM 2096 C CA . CYS A 1 270 ? 1.203 4.674 -15.274 1.00 76.88 270 CYS A CA 1
ATOM 2097 C C . CYS A 1 270 ? 2.484 4.573 -14.464 1.00 76.88 270 CYS A C 1
ATOM 2099 O O . CYS A 1 270 ? 3.452 5.301 -14.715 1.00 76.88 270 CYS A O 1
ATOM 2101 N N . GLU A 1 271 ? 2.483 3.650 -13.518 1.00 74.25 271 GLU A N 1
ATOM 2102 C CA . GLU A 1 271 ? 3.564 3.466 -12.572 1.00 74.25 271 GLU A CA 1
ATOM 2103 C C . GLU A 1 271 ? 4.181 2.077 -12.683 1.00 74.25 271 GLU A C 1
ATOM 2105 O O . GLU A 1 271 ? 3.605 1.127 -13.211 1.00 74.25 271 GLU A O 1
ATOM 2110 N N . THR A 1 272 ? 5.386 1.933 -12.140 1.00 69.69 272 THR A N 1
ATOM 2111 C CA . THR A 1 272 ? 6.047 0.620 -12.068 1.00 69.69 272 THR A CA 1
ATOM 2112 C C . THR A 1 272 ? 5.393 -0.309 -11.052 1.00 69.69 272 THR A C 1
ATOM 2114 O O . THR A 1 272 ? 5.592 -1.523 -11.110 1.00 69.69 272 THR A O 1
ATOM 2117 N N . ASN A 1 273 ? 4.632 0.246 -10.105 1.00 75.06 273 ASN A N 1
ATOM 2118 C CA . ASN A 1 273 ? 3.987 -0.516 -9.053 1.00 75.06 273 ASN A CA 1
ATOM 2119 C C . ASN A 1 273 ? 2.675 0.135 -8.605 1.00 75.06 273 ASN A C 1
ATOM 2121 O O . ASN A 1 273 ? 2.643 0.811 -7.596 1.00 75.06 273 ASN A O 1
ATOM 2125 N N . GLU A 1 274 ? 1.563 -0.177 -9.260 1.00 81.12 274 GLU A N 1
ATOM 2126 C CA . GLU A 1 274 ? 0.230 0.329 -8.876 1.00 81.12 274 GLU A CA 1
ATOM 2127 C C . GLU A 1 274 ? -0.235 -0.103 -7.466 1.00 81.12 274 GLU A C 1
ATOM 2129 O O . GLU A 1 274 ? -1.197 0.425 -6.908 1.00 81.12 274 GLU A O 1
ATOM 2134 N N . SER A 1 275 ? 0.413 -1.104 -6.857 1.00 81.12 275 SER A N 1
ATOM 2135 C CA . SER A 1 275 ? -0.031 -1.665 -5.573 1.00 81.12 275 SER A CA 1
ATOM 2136 C C . SER A 1 275 ? 0.411 -0.855 -4.350 1.00 81.12 275 SER A C 1
ATOM 2138 O O . SER A 1 275 ? -0.147 -1.024 -3.262 1.00 81.12 275 SER A O 1
ATOM 2140 N N . ASN A 1 276 ? 1.400 0.030 -4.496 1.00 78.06 276 ASN A N 1
ATOM 2141 C CA . ASN A 1 276 ? 1.926 0.858 -3.403 1.00 78.06 276 ASN A CA 1
ATOM 2142 C C . ASN A 1 276 ? 1.167 2.195 -3.230 1.00 78.06 276 ASN A C 1
ATOM 2144 O O . ASN A 1 276 ? 1.409 2.916 -2.254 1.00 78.06 276 ASN A O 1
ATOM 2148 N N . ASN A 1 277 ? 0.206 2.470 -4.116 1.00 84.31 277 ASN A N 1
ATOM 2149 C CA . ASN A 1 277 ? -0.654 3.649 -4.109 1.00 84.31 277 ASN A CA 1
ATOM 2150 C C . ASN A 1 277 ? -1.726 3.630 -3.019 1.00 84.31 277 ASN A C 1
ATOM 2152 O O . ASN A 1 277 ? -2.384 4.640 -2.758 1.00 84.31 277 ASN A O 1
ATOM 2156 N N . VAL A 1 278 ? -1.894 2.495 -2.337 1.00 87.44 278 VAL A N 1
ATOM 2157 C CA . VAL A 1 278 ? -2.895 2.322 -1.286 1.00 87.44 278 VAL A CA 1
ATOM 2158 C C . VAL A 1 278 ? -2.227 2.024 0.051 1.00 87.44 278 VAL A C 1
ATOM 2160 O O . VAL A 1 278 ? -1.433 1.092 0.195 1.00 87.44 278 VAL A O 1
ATOM 2163 N N . ARG A 1 279 ? -2.611 2.778 1.084 1.00 86.69 279 ARG A N 1
ATOM 2164 C CA . ARG A 1 279 ? -2.264 2.477 2.479 1.00 86.69 279 ARG A CA 1
ATOM 2165 C C . ARG A 1 279 ? -3.497 2.403 3.345 1.00 86.69 279 ARG A C 1
ATOM 2167 O O . ARG A 1 279 ? -4.462 3.138 3.145 1.00 86.69 279 ARG A O 1
ATOM 2174 N N . THR A 1 280 ? -3.418 1.550 4.358 1.00 87.88 280 THR A N 1
ATOM 2175 C CA . THR A 1 280 ? -4.450 1.396 5.378 1.00 87.88 280 THR A CA 1
ATOM 2176 C C . THR A 1 280 ? -3.866 1.539 6.774 1.00 87.88 280 THR A C 1
ATOM 2178 O O . THR A 1 280 ? -2.752 1.090 7.034 1.00 87.88 280 THR A O 1
ATOM 2181 N N . ALA A 1 281 ? -4.636 2.116 7.688 1.00 85.62 281 ALA A N 1
ATOM 2182 C CA . ALA A 1 281 ? -4.315 2.187 9.109 1.00 85.62 281 ALA A CA 1
ATOM 2183 C C . ALA A 1 281 ? -5.561 1.882 9.946 1.00 85.62 281 ALA A C 1
ATOM 2185 O O . ALA A 1 281 ? -6.685 1.945 9.453 1.00 85.62 281 ALA A O 1
ATOM 2186 N N . SER A 1 282 ? -5.381 1.556 11.224 1.00 87.94 282 SER A N 1
ATOM 2187 C CA . SER A 1 282 ? -6.491 1.402 12.166 1.00 87.94 282 SER A CA 1
ATOM 2188 C C . SER A 1 282 ? -6.343 2.373 13.328 1.00 87.94 282 SER A C 1
ATOM 2190 O O . SER A 1 282 ? -5.235 2.594 13.811 1.00 87.94 282 SER A O 1
ATOM 2192 N N . ILE A 1 283 ? -7.466 2.899 13.807 1.00 87.50 283 ILE A N 1
ATOM 2193 C CA . ILE A 1 283 ? -7.538 3.712 15.024 1.00 87.50 283 ILE A CA 1
ATOM 2194 C C . ILE A 1 283 ? -8.617 3.152 15.952 1.00 87.50 283 ILE A C 1
ATOM 2196 O O . ILE A 1 283 ? -9.621 2.612 15.486 1.00 87.50 283 ILE A O 1
ATOM 2200 N N . SER A 1 284 ? -8.403 3.269 17.261 1.00 89.81 284 SER A N 1
ATOM 2201 C CA . SER A 1 284 ? -9.404 2.931 18.275 1.00 89.81 284 SER A CA 1
ATOM 2202 C C . SER A 1 284 ? -9.980 4.217 18.854 1.00 89.81 284 SER A C 1
ATOM 2204 O O . SER A 1 284 ? -9.216 5.114 19.216 1.00 89.81 284 SER A O 1
ATOM 2206 N N . VAL A 1 285 ? -11.309 4.286 18.921 1.00 89.00 285 VAL A N 1
ATOM 2207 C CA . VAL A 1 285 ? -12.100 5.399 19.471 1.00 89.00 285 VAL A CA 1
ATOM 2208 C C . VAL A 1 285 ? -12.907 4.913 20.662 1.00 89.00 285 VAL A C 1
ATOM 2210 O O . VAL A 1 285 ? -13.448 3.788 20.562 1.00 89.00 285 VAL A O 1
#

Sequence (285 aa):
MLSLNHNPWQIMFLLFTALLLFGCTSEQVNSLWCTKQVVNPIINTYLQQAGYGDNVSADLEVVGQTAGTNKPLCSLNGTITYNGTLWRGKAYVDQSLTNVLLVSEDGTESCISSTGACRSTDILSVSAFYPSSKKSSIPTPISPIIIPRVNLTIITPTTPACAETLDYYPYILEVDLPIIANAWARNITINKSYNITAHFMHKGPDARGKQYSIRFYIKAPGGSWQPLGERQMHSSMSDNQVYQLRKEFTPTTPGRYELKVALDEENAICETNESNNVRTASISV